Protein AF-I0GQK1-F1 (afdb_monomer_lite)

Foldseek 3Di:
DDPVVVCVVQVWFFDQAPDDDPFQFDVVVVVVCRTAAPHDGPFWHFHHPVVQVVVCCDPPNVSQWGFGIATPDFKTWTFGTPDDLPAQTIDIDRPVPDRHDDGRDHNDPVVVVVVSVVVSLVVQQVQKKKFKWFAAADDLVVLVVLCVLQVHPDDSVRSVVQRVDPGGTSGMGGSVSVVSCVDPVNVVSVVTIDIDMDHD

Radius of gyration: 21.43 Å; chains: 1; bounding box: 50×36×58 Å

Structure (mmCIF, N/CA/C/O backbone):
data_AF-I0GQK1-F1
#
_entry.id   AF-I0GQK1-F1
#
loop_
_atom_site.group_PDB
_atom_site.id
_atom_site.type_symbol
_atom_site.label_atom_id
_atom_site.label_alt_id
_atom_site.label_comp_id
_atom_site.label_asym_id
_atom_site.label_entity_id
_atom_site.label_seq_id
_atom_site.pdbx_PDB_ins_code
_atom_site.Cartn_x
_atom_site.Cartn_y
_atom_site.Cartn_z
_atom_site.occupancy
_atom_site.B_iso_or_equiv
_atom_site.auth_seq_id
_atom_site.auth_comp_id
_atom_site.auth_asym_id
_atom_site.auth_atom_id
_atom_site.pdbx_PDB_model_num
ATOM 1 N N . MET A 1 1 ? 12.912 -8.649 5.225 1.00 87.56 1 MET A N 1
ATOM 2 C CA . MET A 1 1 ? 11.722 -9.007 4.434 1.00 87.56 1 MET A CA 1
ATOM 3 C C . MET A 1 1 ? 12.117 -8.964 2.970 1.00 87.56 1 MET A C 1
ATOM 5 O O . MET A 1 1 ? 12.893 -8.087 2.615 1.00 87.56 1 MET A O 1
ATOM 9 N N . THR A 1 2 ? 11.691 -9.925 2.154 1.00 93.12 2 THR A N 1
ATOM 10 C CA . THR A 1 2 ? 11.858 -9.873 0.691 1.00 93.12 2 THR A CA 1
ATOM 11 C C . THR A 1 2 ? 10.590 -9.331 0.040 1.00 93.12 2 THR A C 1
ATOM 13 O O . THR A 1 2 ? 9.525 -9.365 0.654 1.00 93.12 2 THR A O 1
ATOM 16 N N . ILE A 1 3 ? 10.671 -8.891 -1.220 1.00 94.19 3 ILE A N 1
ATOM 17 C CA . ILE A 1 3 ? 9.478 -8.443 -1.950 1.00 94.19 3 ILE A CA 1
ATOM 18 C C . ILE A 1 3 ? 8.424 -9.549 -2.074 1.00 94.19 3 ILE A C 1
ATOM 20 O O . ILE A 1 3 ? 7.237 -9.288 -1.995 1.00 94.19 3 ILE A O 1
ATOM 24 N N . GLU A 1 4 ? 8.839 -10.808 -2.198 1.00 93.06 4 GLU A N 1
ATOM 25 C CA . GLU A 1 4 ? 7.902 -11.931 -2.278 1.00 93.06 4 GLU A CA 1
ATOM 26 C C . GLU A 1 4 ? 7.165 -12.150 -0.956 1.00 93.06 4 GLU A C 1
ATOM 28 O O . GLU A 1 4 ? 5.959 -12.355 -0.976 1.00 93.06 4 GLU A O 1
ATOM 33 N N . GLN A 1 5 ? 7.871 -12.044 0.175 1.00 94.19 5 GLN A N 1
ATOM 34 C CA . GLN A 1 5 ? 7.254 -12.107 1.503 1.00 94.19 5 GLN A CA 1
ATOM 35 C C . GLN A 1 5 ? 6.277 -10.950 1.718 1.00 94.19 5 GLN A C 1
ATOM 37 O O . GLN A 1 5 ? 5.178 -11.171 2.209 1.00 94.19 5 GLN A O 1
ATOM 42 N N . TYR A 1 6 ? 6.658 -9.743 1.296 1.00 95.12 6 TYR A N 1
ATOM 43 C CA . TYR A 1 6 ? 5.809 -8.559 1.389 1.00 95.12 6 TYR A CA 1
ATOM 44 C C . TYR A 1 6 ? 4.503 -8.723 0.592 1.00 95.12 6 TYR A C 1
ATOM 46 O O . TYR A 1 6 ? 3.415 -8.516 1.120 1.00 95.12 6 TYR A O 1
ATOM 54 N N . MET A 1 7 ? 4.581 -9.199 -0.654 1.00 95.62 7 MET A N 1
ATOM 55 C CA . MET A 1 7 ? 3.387 -9.450 -1.475 1.00 95.62 7 MET A CA 1
ATOM 56 C C . MET A 1 7 ? 2.513 -10.583 -0.911 1.00 95.62 7 MET A C 1
ATOM 58 O O . MET A 1 7 ? 1.285 -10.505 -0.979 1.00 95.62 7 MET A O 1
ATOM 62 N N . ASP A 1 8 ? 3.128 -11.613 -0.317 1.00 94.06 8 ASP A N 1
ATOM 63 C CA . ASP A 1 8 ? 2.407 -12.693 0.364 1.00 94.06 8 ASP A CA 1
ATOM 64 C C . ASP A 1 8 ? 1.655 -12.171 1.613 1.00 94.06 8 ASP A C 1
ATOM 66 O O . ASP A 1 8 ? 0.517 -12.579 1.858 1.00 94.06 8 ASP A O 1
ATOM 70 N N . GLU A 1 9 ? 2.235 -11.232 2.373 1.00 92.19 9 GLU A N 1
ATOM 71 C CA . GLU A 1 9 ? 1.574 -10.558 3.508 1.00 92.19 9 GLU A CA 1
ATOM 72 C C . GLU A 1 9 ? 0.369 -9.719 3.060 1.00 92.19 9 GLU A C 1
ATOM 74 O O . GLU A 1 9 ? -0.689 -9.754 3.699 1.00 92.19 9 GLU A O 1
ATOM 79 N N . LEU A 1 10 ? 0.484 -9.057 1.905 1.00 92.06 10 LEU A N 1
ATOM 80 C CA . LEU A 1 10 ? -0.621 -8.359 1.242 1.00 92.06 10 LEU A CA 1
ATOM 81 C C . LEU A 1 10 ? -1.653 -9.313 0.610 1.00 92.06 10 LEU A C 1
ATOM 83 O O . LEU A 1 10 ? -2.687 -8.859 0.118 1.00 92.06 10 LEU A O 1
ATOM 87 N N . LYS A 1 11 ? -1.412 -10.631 0.657 1.00 93.75 11 LYS A N 1
ATOM 88 C CA . LYS A 1 11 ? -2.254 -11.690 0.071 1.00 93.75 11 LYS A CA 1
ATOM 89 C C . LYS A 1 11 ? -2.451 -11.530 -1.434 1.00 93.75 11 LYS A C 1
ATOM 91 O O . LYS A 1 11 ? -3.516 -11.855 -1.961 1.00 93.75 11 LYS A O 1
ATOM 96 N N . ILE A 1 12 ? -1.423 -11.042 -2.117 1.00 95.25 12 ILE A N 1
ATOM 97 C CA . ILE A 1 12 ? -1.433 -10.883 -3.564 1.00 95.25 12 ILE A CA 1
ATOM 98 C C . ILE A 1 12 ? -1.092 -12.213 -4.236 1.00 95.25 12 ILE A C 1
ATOM 100 O O . ILE A 1 12 ? -0.109 -12.875 -3.901 1.00 95.25 12 ILE A O 1
ATOM 104 N N . GLU A 1 13 ? -1.910 -12.605 -5.209 1.00 91.88 13 GLU A N 1
ATOM 105 C CA . GLU A 1 13 ? -1.687 -13.820 -5.984 1.00 91.88 13 GLU A CA 1
ATOM 106 C C . GLU A 1 13 ? -0.539 -13.639 -6.988 1.00 91.88 13 GLU A C 1
ATOM 108 O O . GLU A 1 13 ? -0.455 -12.640 -7.700 1.00 91.88 13 GLU A O 1
ATOM 113 N N . LYS A 1 14 ? 0.335 -14.646 -7.069 1.00 91.75 14 LYS A N 1
ATOM 114 C CA . LYS A 1 14 ? 1.407 -14.717 -8.068 1.00 91.75 14 LYS A CA 1
ATOM 115 C C . LYS A 1 14 ? 0.849 -15.296 -9.363 1.00 91.75 14 LYS A C 1
ATOM 117 O O . LYS A 1 14 ? 0.276 -16.384 -9.353 1.00 91.75 14 LYS A O 1
ATOM 122 N N . LYS A 1 15 ? 1.097 -14.620 -10.479 1.00 91.81 15 LYS A N 1
ATOM 123 C CA . LYS A 1 15 ? 0.737 -15.083 -11.823 1.00 91.81 15 LYS A CA 1
ATOM 124 C C . LYS A 1 15 ? 1.992 -15.107 -12.687 1.00 91.81 15 LYS A C 1
ATOM 126 O O . LYS A 1 15 ? 2.675 -14.097 -12.789 1.00 91.81 15 LYS A O 1
ATOM 131 N N . ASP A 1 16 ? 2.307 -16.236 -13.313 1.00 89.44 16 ASP A N 1
ATOM 132 C CA . ASP A 1 16 ? 3.476 -16.320 -14.195 1.00 89.44 16 ASP A CA 1
ATOM 133 C C . ASP A 1 16 ? 3.157 -15.744 -15.581 1.00 89.44 16 ASP A C 1
ATOM 135 O O . ASP A 1 16 ? 2.497 -16.378 -16.408 1.00 89.44 16 ASP A O 1
ATOM 139 N N . HIS A 1 17 ? 3.669 -14.545 -15.850 1.00 90.12 17 HIS A N 1
ATOM 140 C CA . HIS A 1 17 ? 3.521 -13.852 -17.124 1.00 90.12 17 HIS A CA 1
ATOM 141 C C . HIS A 1 17 ? 4.776 -14.002 -17.987 1.00 90.12 17 HIS A C 1
ATOM 143 O O . HIS A 1 17 ? 5.917 -13.825 -17.542 1.00 90.12 17 HIS A O 1
ATOM 149 N N . ASN A 1 18 ? 4.576 -14.286 -19.274 1.00 91.88 18 ASN A N 1
ATOM 150 C CA . ASN A 1 18 ? 5.666 -14.368 -20.242 1.00 91.88 18 ASN A CA 1
ATOM 151 C C . ASN A 1 18 ? 5.956 -12.992 -20.861 1.00 91.88 18 ASN A C 1
ATOM 153 O O . ASN A 1 18 ? 5.584 -12.717 -22.001 1.00 91.88 18 ASN A O 1
ATOM 157 N N . ILE A 1 19 ? 6.615 -12.127 -20.088 1.00 92.75 19 ILE A N 1
ATOM 158 C CA . ILE A 1 19 ? 6.965 -10.765 -20.509 1.00 92.75 19 ILE A CA 1
ATOM 159 C C . ILE A 1 19 ? 8.399 -10.723 -21.044 1.00 92.75 19 ILE A C 1
ATOM 161 O O . ILE A 1 19 ? 9.349 -11.161 -20.381 1.00 92.75 19 ILE A O 1
ATOM 165 N N . ILE A 1 20 ? 8.560 -10.135 -22.229 1.00 91.00 20 ILE A N 1
ATOM 166 C CA . ILE A 1 20 ? 9.857 -9.763 -22.798 1.00 91.00 20 ILE A CA 1
ATOM 167 C C . ILE A 1 20 ? 10.019 -8.258 -22.603 1.00 91.00 20 ILE A C 1
ATOM 169 O O . ILE A 1 20 ? 9.263 -7.477 -23.174 1.00 91.00 20 ILE A O 1
ATOM 173 N N . PHE A 1 21 ? 10.988 -7.862 -21.778 1.00 90.62 21 PHE A N 1
ATOM 174 C CA . PHE A 1 21 ? 11.253 -6.454 -21.502 1.00 90.62 21 PHE A CA 1
ATOM 175 C C . PHE A 1 21 ? 12.209 -5.873 -22.536 1.00 90.62 21 PHE A C 1
ATOM 177 O O . PHE A 1 21 ? 13.338 -6.339 -22.668 1.00 90.62 21 PHE A O 1
ATOM 184 N N . GLU A 1 22 ? 11.756 -4.830 -23.222 1.00 88.88 22 GLU A N 1
ATOM 185 C CA . GLU A 1 22 ? 12.566 -4.055 -24.172 1.00 88.88 22 GLU A CA 1
ATOM 186 C C . GLU A 1 22 ? 13.357 -2.930 -23.482 1.00 88.88 22 GLU A C 1
ATOM 188 O O . GLU A 1 22 ? 14.337 -2.435 -24.030 1.00 88.88 22 GLU A O 1
ATOM 193 N N . TYR A 1 23 ? 12.953 -2.548 -22.267 1.00 90.75 23 TYR A N 1
ATOM 194 C CA . TYR A 1 23 ? 13.535 -1.432 -21.529 1.00 90.75 23 TYR A CA 1
ATOM 195 C C . TYR A 1 23 ? 14.708 -1.880 -20.639 1.00 90.75 23 TYR A C 1
ATOM 197 O O . TYR A 1 23 ? 14.607 -2.907 -19.949 1.00 90.75 23 TYR A O 1
ATOM 205 N N . PRO A 1 24 ? 15.798 -1.095 -20.578 1.00 92.94 24 PRO A N 1
ATOM 206 C CA . PRO A 1 24 ? 16.903 -1.304 -19.646 1.00 92.94 24 PRO A CA 1
ATOM 207 C C . PRO A 1 24 ? 16.526 -0.810 -18.238 1.00 92.94 24 PRO A C 1
ATOM 209 O O . PRO A 1 24 ? 16.984 0.222 -17.761 1.00 92.94 24 PRO A O 1
ATOM 212 N N . ILE A 1 25 ? 15.650 -1.571 -17.580 1.00 94.31 25 ILE A N 1
ATOM 213 C CA . ILE A 1 25 ? 15.205 -1.365 -16.192 1.00 94.31 25 ILE A CA 1
ATOM 214 C C . ILE A 1 25 ? 15.867 -2.373 -15.233 1.00 94.31 25 ILE A C 1
ATOM 216 O O . ILE A 1 25 ? 16.375 -3.407 -15.698 1.00 94.31 25 ILE A O 1
ATOM 220 N N . PRO A 1 26 ? 15.826 -2.135 -13.907 1.00 94.38 26 PRO A N 1
ATOM 221 C CA . PRO A 1 26 ? 16.353 -3.057 -12.908 1.00 94.38 26 PRO A CA 1
ATOM 222 C C . PRO A 1 26 ? 15.784 -4.474 -13.042 1.00 94.38 26 PRO A C 1
ATOM 224 O O . PRO A 1 26 ? 14.583 -4.684 -13.233 1.00 94.38 26 PRO A O 1
ATOM 227 N N . ASP A 1 27 ? 16.648 -5.482 -12.899 1.00 92.94 27 ASP A N 1
ATOM 228 C CA . ASP A 1 27 ? 16.236 -6.884 -13.035 1.00 92.94 27 ASP A CA 1
ATOM 229 C C . ASP A 1 27 ? 15.258 -7.328 -11.940 1.00 92.94 27 ASP A C 1
ATOM 231 O O . ASP A 1 27 ? 14.479 -8.260 -12.148 1.00 92.94 27 ASP A O 1
ATOM 235 N N . GLU A 1 28 ? 15.283 -6.677 -10.777 1.00 93.69 28 GLU A N 1
ATOM 236 C CA . GLU A 1 28 ? 14.285 -6.899 -9.731 1.00 93.69 28 GLU A CA 1
ATOM 237 C C . GLU A 1 28 ? 12.881 -6.485 -10.173 1.00 93.69 28 GLU A C 1
ATOM 239 O O . GLU A 1 28 ? 11.959 -7.285 -10.017 1.00 93.69 28 GLU A O 1
ATOM 244 N N . LEU A 1 29 ? 12.734 -5.331 -10.834 1.00 95.81 29 LEU A N 1
ATOM 245 C CA . LEU A 1 29 ? 11.456 -4.867 -11.363 1.00 95.81 29 LEU A CA 1
ATOM 246 C C . LEU A 1 29 ? 10.966 -5.793 -12.482 1.00 95.81 29 LEU A C 1
ATOM 248 O O . LEU A 1 29 ? 9.796 -6.163 -12.508 1.00 95.81 29 LEU A O 1
ATOM 252 N N . LYS A 1 30 ? 11.863 -6.274 -13.357 1.00 95.94 30 LYS A N 1
ATOM 253 C CA . LYS A 1 30 ? 11.505 -7.275 -14.382 1.00 95.94 30 LYS A CA 1
ATOM 254 C C . LYS A 1 30 ? 10.957 -8.562 -13.763 1.00 95.94 30 LYS A C 1
ATOM 256 O O . LYS A 1 30 ? 9.967 -9.111 -14.246 1.00 95.94 30 LYS A O 1
ATOM 261 N N . ARG A 1 31 ? 11.615 -9.081 -12.718 1.00 95.25 31 ARG A N 1
ATOM 262 C CA . ARG A 1 31 ? 11.162 -10.292 -12.008 1.00 95.25 31 ARG A CA 1
ATOM 263 C C . ARG A 1 31 ? 9.840 -10.057 -11.287 1.00 95.25 31 ARG A C 1
ATOM 265 O O . ARG A 1 31 ? 9.008 -10.958 -11.280 1.00 95.25 31 ARG A O 1
ATOM 272 N N . PHE A 1 32 ? 9.666 -8.875 -10.706 1.00 96.62 32 PHE A N 1
ATOM 273 C CA . PHE A 1 32 ? 8.438 -8.472 -10.038 1.00 96.62 32 PHE A CA 1
ATOM 274 C C . PHE A 1 32 ? 7.262 -8.415 -11.020 1.00 96.62 32 PHE A C 1
ATOM 276 O O . PHE A 1 32 ? 6.272 -9.111 -10.824 1.00 96.62 32 PHE A O 1
ATOM 283 N N . LEU A 1 33 ? 7.397 -7.690 -12.130 1.00 97.12 33 LEU A N 1
ATOM 284 C CA . LEU A 1 33 ? 6.323 -7.524 -13.116 1.00 97.12 33 LEU A CA 1
ATOM 285 C C . LEU A 1 33 ? 5.930 -8.837 -13.800 1.00 97.12 33 LEU A C 1
ATOM 287 O O . LEU A 1 33 ? 4.755 -9.067 -14.049 1.00 97.12 33 LEU A O 1
ATOM 291 N N . LYS A 1 34 ? 6.876 -9.762 -14.009 1.00 96.88 34 LYS A N 1
ATOM 292 C CA . LYS A 1 34 ? 6.544 -11.120 -14.481 1.00 96.88 34 LYS A CA 1
ATOM 293 C C . LYS A 1 34 ? 5.596 -11.874 -13.555 1.00 96.88 34 LYS A C 1
ATOM 295 O O . LYS A 1 34 ? 4.965 -12.815 -14.017 1.00 96.88 34 LYS A O 1
ATOM 300 N N . LYS A 1 35 ? 5.529 -11.502 -12.276 1.00 96.19 35 LYS A N 1
ATOM 301 C CA . LYS A 1 35 ? 4.705 -12.164 -11.259 1.00 96.19 35 LYS A CA 1
ATOM 302 C C . LYS A 1 35 ? 3.439 -11.389 -10.899 1.00 96.19 35 LYS A C 1
ATOM 304 O O . LYS A 1 35 ? 2.456 -12.014 -10.511 1.00 96.19 35 LYS A O 1
ATOM 309 N N . TYR A 1 36 ? 3.487 -10.061 -10.990 1.00 96.75 36 TYR A N 1
ATOM 310 C CA . TYR A 1 36 ? 2.499 -9.170 -10.374 1.00 96.75 36 TYR A CA 1
ATOM 311 C C . TYR A 1 36 ? 2.040 -8.020 -11.278 1.00 96.75 36 TYR A C 1
ATOM 313 O O . TYR A 1 36 ? 1.499 -7.043 -10.770 1.00 96.75 36 TYR A O 1
ATOM 321 N N . GLU A 1 37 ? 2.264 -8.074 -12.595 1.00 95.62 37 GLU A N 1
ATOM 322 C CA . GLU A 1 37 ? 1.547 -7.148 -13.481 1.00 95.62 37 GLU A CA 1
ATOM 323 C C . GLU A 1 37 ? 0.024 -7.325 -13.354 1.00 95.62 37 GLU A C 1
ATOM 325 O O . GLU A 1 37 ? -0.445 -8.382 -12.918 1.00 95.62 37 GLU A O 1
ATOM 330 N N . ASP A 1 38 ? -0.735 -6.288 -13.722 1.00 96.25 38 ASP A N 1
ATOM 331 C CA . ASP A 1 38 ? -2.207 -6.289 -13.675 1.00 96.25 38 ASP A CA 1
ATOM 332 C C . ASP A 1 38 ? -2.751 -6.703 -12.293 1.00 96.25 38 ASP A C 1
ATOM 334 O O . ASP A 1 38 ? -3.457 -7.707 -12.120 1.00 96.25 38 ASP A O 1
ATOM 338 N N . THR A 1 39 ? -2.305 -5.977 -11.267 1.00 96.19 39 THR A N 1
ATOM 339 C CA . THR A 1 39 ? -2.559 -6.324 -9.868 1.00 96.19 39 THR A CA 1
ATOM 340 C C . THR A 1 39 ? -2.906 -5.093 -9.046 1.00 96.19 39 THR A C 1
ATOM 342 O O . THR A 1 39 ? -2.140 -4.134 -8.977 1.00 96.19 39 THR A O 1
ATOM 345 N N . GLU A 1 40 ? -4.036 -5.155 -8.347 1.00 96.44 40 GLU A N 1
ATOM 346 C CA . GLU A 1 40 ? -4.426 -4.146 -7.366 1.00 96.44 40 GLU A CA 1
ATOM 347 C C . GLU A 1 40 ? -3.710 -4.370 -6.029 1.00 96.44 40 GLU A C 1
ATOM 349 O O . GLU A 1 40 ? -3.654 -5.485 -5.506 1.00 96.44 40 GLU A O 1
ATOM 354 N N . LEU A 1 41 ? -3.202 -3.286 -5.448 1.00 95.69 41 LEU A N 1
ATOM 355 C CA . LEU A 1 41 ? -2.628 -3.227 -4.109 1.00 95.69 41 LEU A CA 1
ATOM 356 C C . LEU A 1 41 ? -3.545 -2.414 -3.178 1.00 95.69 41 LEU A C 1
ATOM 358 O O . LEU A 1 41 ? -4.319 -1.561 -3.626 1.00 95.69 41 LEU A O 1
ATOM 362 N N . PRO A 1 42 ? -3.446 -2.590 -1.848 1.00 93.06 42 PRO A N 1
ATOM 363 C CA . PRO A 1 42 ? -4.225 -1.781 -0.911 1.00 93.06 42 PRO A CA 1
ATOM 364 C C . PRO A 1 42 ? -3.998 -0.268 -1.035 1.00 93.06 42 PRO A C 1
ATOM 366 O O . PRO A 1 42 ? -4.904 0.490 -0.699 1.00 93.06 42 PRO A O 1
ATOM 369 N N . PHE A 1 43 ? -2.849 0.161 -1.557 1.00 95.12 43 PHE A N 1
ATOM 370 C CA . PHE A 1 43 ? -2.439 1.564 -1.690 1.00 95.12 43 PHE A CA 1
ATOM 371 C C . PHE A 1 43 ? -2.250 2.026 -3.150 1.00 95.12 43 PHE A C 1
ATOM 373 O O . PHE A 1 43 ? -1.878 3.170 -3.392 1.00 95.12 43 PHE A O 1
ATOM 380 N N . GLY A 1 44 ? -2.527 1.174 -4.141 1.00 96.75 44 GLY A N 1
ATOM 381 C CA . GLY A 1 44 ? -2.357 1.527 -5.552 1.00 96.75 44 GLY A CA 1
ATOM 382 C C . GLY A 1 44 ? -2.579 0.351 -6.490 1.00 96.75 44 GLY A C 1
ATOM 383 O O . GLY A 1 44 ? -3.247 -0.611 -6.130 1.00 96.75 44 GLY A O 1
ATOM 384 N N . GLU A 1 45 ? -2.017 0.406 -7.687 1.00 97.44 45 GLU A N 1
ATOM 385 C CA . GLU A 1 45 ? -2.091 -0.679 -8.663 1.00 97.44 45 GLU A CA 1
ATOM 386 C C . GLU A 1 45 ? -0.803 -0.800 -9.477 1.00 97.44 45 GLU A C 1
ATOM 388 O O . GLU A 1 45 ? -0.128 0.187 -9.781 1.00 97.44 45 GLU A O 1
ATOM 393 N N . ILE A 1 46 ? -0.486 -2.036 -9.850 1.00 98.12 46 ILE A N 1
ATOM 394 C CA . ILE A 1 46 ? 0.548 -2.379 -10.818 1.00 98.12 46 ILE A CA 1
ATOM 395 C C . ILE A 1 46 ? -0.128 -2.569 -12.169 1.00 98.12 46 ILE A C 1
ATOM 397 O O . ILE A 1 46 ? -1.036 -3.389 -12.316 1.00 98.12 46 ILE A O 1
ATOM 401 N N . PHE A 1 47 ? 0.335 -1.827 -13.167 1.00 97.81 47 PHE A N 1
ATOM 402 C CA . PHE A 1 47 ? -0.225 -1.891 -14.510 1.00 97.81 47 PHE A CA 1
ATOM 403 C C . PHE A 1 47 ? 0.142 -3.192 -15.231 1.00 97.81 47 PHE A C 1
ATOM 405 O O . PHE A 1 47 ? 1.172 -3.810 -14.960 1.00 97.81 47 PHE A O 1
ATOM 412 N N . ASP A 1 48 ? -0.677 -3.576 -16.210 1.00 96.75 48 ASP A N 1
ATOM 413 C CA . ASP A 1 48 ? -0.294 -4.567 -17.214 1.00 96.75 48 ASP A CA 1
ATOM 414 C C . ASP A 1 48 ? 0.810 -4.017 -18.137 1.00 96.75 48 ASP A C 1
ATOM 416 O O . ASP A 1 48 ? 0.891 -2.810 -18.405 1.00 96.75 48 ASP A O 1
ATOM 420 N N . TYR A 1 49 ? 1.646 -4.894 -18.695 1.00 95.88 49 TYR A N 1
ATOM 421 C CA . TYR A 1 49 ? 2.775 -4.480 -19.527 1.00 95.88 49 TYR A CA 1
ATOM 422 C C . TYR A 1 49 ? 2.370 -3.696 -20.787 1.00 95.88 49 TYR A C 1
ATOM 424 O O . TYR A 1 49 ? 3.142 -2.871 -21.287 1.00 95.88 49 TYR A O 1
ATOM 432 N N . GLY A 1 50 ? 1.164 -3.911 -21.319 1.00 96.06 50 GLY A N 1
ATOM 433 C CA . GLY A 1 50 ? 0.629 -3.126 -22.430 1.00 96.06 50 GLY A CA 1
ATOM 434 C C . GLY A 1 50 ? 0.425 -1.661 -22.040 1.00 96.06 50 GLY A C 1
ATOM 435 O O . GLY A 1 50 ? 0.893 -0.758 -22.747 1.00 96.06 50 GLY A O 1
ATOM 436 N N . THR A 1 51 ? -0.211 -1.429 -20.894 1.00 96.81 51 THR A N 1
ATOM 437 C CA . THR A 1 51 ? -0.401 -0.096 -20.307 1.00 96.81 51 THR A CA 1
ATOM 438 C C . THR A 1 51 ? 0.930 0.560 -19.962 1.00 96.81 51 THR A C 1
ATOM 440 O O . THR A 1 51 ? 1.155 1.705 -20.359 1.00 96.81 51 THR A O 1
ATOM 443 N N . ILE A 1 52 ? 1.850 -0.175 -19.335 1.00 96.94 52 ILE A N 1
ATOM 444 C CA . ILE A 1 52 ? 3.198 0.299 -18.982 1.00 96.94 52 ILE A CA 1
ATOM 445 C C . ILE A 1 52 ? 3.933 0.873 -20.197 1.00 96.94 52 ILE A C 1
ATOM 447 O O . ILE A 1 52 ? 4.413 2.011 -20.163 1.00 96.94 52 ILE A O 1
ATOM 451 N N . LYS A 1 53 ? 3.983 0.121 -21.305 1.00 95.56 53 LYS A N 1
ATOM 452 C CA . LYS A 1 53 ? 4.650 0.564 -22.540 1.00 95.56 53 LYS A CA 1
ATOM 453 C C . LYS A 1 53 ? 4.025 1.835 -23.098 1.00 95.56 53 LYS A C 1
ATOM 455 O O . LYS A 1 53 ? 4.728 2.775 -23.460 1.00 95.56 53 LYS A O 1
ATOM 460 N N . LYS A 1 54 ? 2.694 1.872 -23.154 1.00 95.69 54 LYS A N 1
ATOM 461 C CA . LYS A 1 54 ? 1.951 3.019 -23.680 1.00 95.69 54 LYS A CA 1
ATOM 462 C C . LYS A 1 54 ? 2.151 4.270 -22.825 1.00 95.69 54 LYS A C 1
ATOM 464 O O . LYS A 1 54 ? 2.234 5.363 -23.380 1.00 95.69 54 LYS A O 1
ATOM 469 N N . MET A 1 55 ? 2.195 4.120 -21.503 1.00 95.38 55 MET A N 1
ATOM 470 C CA . MET A 1 55 ? 2.370 5.233 -20.575 1.00 95.38 55 MET A CA 1
ATOM 471 C C . MET A 1 55 ? 3.798 5.767 -20.586 1.00 95.38 55 MET A C 1
ATOM 473 O O . MET A 1 55 ? 3.975 6.971 -20.727 1.00 95.38 55 MET A O 1
ATOM 477 N N . SER A 1 56 ? 4.801 4.890 -20.549 1.00 96.31 56 SER A N 1
ATOM 478 C CA . SER A 1 56 ? 6.221 5.276 -20.504 1.00 96.31 56 SER A CA 1
ATOM 479 C C . SER A 1 56 ? 6.679 6.084 -21.727 1.00 96.31 56 SER A C 1
ATOM 481 O O . SER A 1 56 ? 7.643 6.836 -21.655 1.00 96.31 56 SER A O 1
ATOM 483 N N . GLN A 1 57 ? 5.973 5.975 -22.857 1.00 95.31 57 GLN A N 1
ATOM 484 C CA . GLN A 1 57 ? 6.261 6.734 -24.082 1.00 95.31 57 GLN A CA 1
ATOM 485 C C . GLN A 1 57 ? 5.689 8.158 -24.088 1.00 95.31 57 GLN A C 1
ATOM 487 O O . GLN A 1 57 ? 5.982 8.930 -25.001 1.00 95.31 57 GLN A O 1
ATOM 492 N N . ARG A 1 58 ? 4.825 8.505 -23.131 1.00 93.62 58 ARG A N 1
ATOM 493 C CA . ARG A 1 58 ? 4.147 9.805 -23.088 1.00 93.62 58 ARG A CA 1
ATOM 494 C C . ARG A 1 58 ? 4.950 10.812 -22.266 1.00 93.62 58 ARG A C 1
ATOM 496 O O . ARG A 1 58 ? 5.671 10.398 -21.360 1.00 93.62 58 ARG A O 1
ATOM 503 N N . PRO A 1 59 ? 4.791 12.122 -22.514 1.00 92.25 59 PRO A N 1
ATOM 504 C CA . PRO A 1 59 ? 5.241 13.135 -21.569 1.00 92.25 59 PRO A CA 1
ATOM 505 C C . PRO A 1 59 ? 4.578 12.941 -20.191 1.00 92.25 59 PRO A C 1
ATOM 507 O O . PRO A 1 59 ? 3.407 12.548 -20.152 1.00 92.25 59 PRO A O 1
ATOM 510 N N . PRO A 1 60 ? 5.292 13.216 -19.084 1.00 94.56 60 PRO A N 1
ATOM 511 C CA . PRO A 1 60 ? 6.680 13.700 -19.025 1.00 94.56 60 PRO A CA 1
ATOM 512 C C . PRO A 1 60 ? 7.750 12.593 -19.116 1.00 94.56 60 PRO A C 1
ATOM 514 O O . PRO A 1 60 ? 8.937 12.892 -19.089 1.00 94.56 60 PRO A O 1
ATOM 517 N N . PHE A 1 61 ? 7.358 11.324 -19.238 1.00 95.31 61 PHE A N 1
ATOM 518 C CA . PHE A 1 61 ? 8.253 10.170 -19.113 1.00 95.31 61 PHE A CA 1
ATOM 519 C C . PHE A 1 61 ? 9.187 9.964 -20.310 1.00 95.31 61 PHE A C 1
ATOM 521 O O . PHE A 1 61 ? 10.364 9.684 -20.116 1.00 95.31 61 PHE A O 1
ATOM 528 N N . ASN A 1 62 ? 8.668 10.086 -21.538 1.00 91.69 62 ASN A N 1
ATOM 529 C CA . ASN A 1 62 ? 9.420 10.065 -22.806 1.00 91.69 62 ASN A CA 1
ATOM 530 C C . ASN A 1 62 ? 10.481 8.941 -22.940 1.00 91.69 62 ASN A C 1
ATOM 532 O O . ASN A 1 62 ? 11.511 9.130 -23.583 1.00 91.69 62 ASN A O 1
ATOM 536 N N . ASN A 1 63 ? 10.219 7.757 -22.376 1.00 90.69 63 ASN A N 1
ATOM 537 C CA . ASN A 1 63 ? 11.136 6.614 -22.235 1.00 90.69 63 ASN A CA 1
ATOM 538 C C . ASN A 1 63 ? 12.381 6.836 -21.352 1.00 90.69 63 ASN A C 1
ATOM 540 O O . ASN A 1 63 ? 13.164 5.903 -21.202 1.00 90.69 63 ASN A O 1
ATOM 544 N N . GLU A 1 64 ? 12.553 8.005 -20.735 1.00 94.88 64 GLU A N 1
ATOM 545 C CA . GLU A 1 64 ? 13.530 8.215 -19.654 1.00 94.88 64 GLU A CA 1
ATOM 546 C C . GLU A 1 64 ? 13.034 7.587 -18.343 1.00 94.88 64 GLU A C 1
ATOM 548 O O . GLU A 1 64 ? 13.816 7.093 -17.527 1.00 94.88 64 GLU A O 1
ATOM 553 N N . TRP A 1 65 ? 11.710 7.552 -18.184 1.00 97.12 65 TRP A N 1
ATOM 554 C CA . TRP A 1 65 ? 11.022 6.959 -17.049 1.00 97.12 65 TRP A CA 1
ATOM 555 C C . TRP A 1 65 ? 10.105 5.822 -17.490 1.00 97.12 65 TRP A C 1
ATOM 557 O O . TRP A 1 65 ? 9.308 5.939 -18.421 1.00 97.12 65 TRP A O 1
ATOM 567 N N . PHE A 1 66 ? 10.215 4.707 -16.784 1.00 97.38 66 PHE A N 1
ATOM 568 C CA . PHE A 1 66 ? 9.400 3.521 -16.953 1.00 97.38 66 PHE A CA 1
ATOM 569 C C . PHE A 1 66 ? 8.277 3.523 -15.918 1.00 97.38 66 PHE A C 1
ATOM 571 O O . PHE A 1 66 ? 8.524 3.342 -14.725 1.00 97.38 66 PHE A O 1
ATOM 578 N N . VAL A 1 67 ? 7.047 3.739 -16.374 1.00 97.44 67 VAL A N 1
ATOM 579 C CA . VAL A 1 67 ? 5.853 3.841 -15.527 1.00 97.44 67 VAL A CA 1
ATOM 580 C C . VAL A 1 67 ? 5.288 2.452 -15.288 1.00 97.44 67 VAL A C 1
ATOM 582 O O . VAL A 1 67 ? 4.807 1.829 -16.232 1.00 97.44 67 VAL A O 1
ATOM 585 N N . PHE A 1 68 ? 5.316 1.966 -14.050 1.00 97.94 68 PHE A N 1
ATOM 586 C CA . PHE A 1 68 ? 4.923 0.586 -13.740 1.00 97.94 68 PHE A CA 1
ATOM 587 C C . PHE A 1 68 ? 3.670 0.458 -12.870 1.00 97.94 68 PHE A C 1
ATOM 589 O O . PHE A 1 68 ? 3.133 -0.639 -12.728 1.00 97.94 68 PHE A O 1
ATOM 596 N N . GLY A 1 69 ? 3.175 1.560 -12.320 1.00 98.06 69 GLY A N 1
ATOM 597 C CA . GLY A 1 69 ? 1.966 1.562 -11.510 1.00 98.06 69 GLY A CA 1
ATOM 598 C C . GLY A 1 69 ? 1.521 2.971 -11.161 1.00 98.06 69 GLY A C 1
ATOM 599 O O . GLY A 1 69 ? 2.034 3.953 -11.711 1.00 98.06 69 GLY A O 1
ATOM 600 N N . LYS A 1 70 ? 0.568 3.060 -10.243 1.00 97.31 70 LYS A N 1
ATOM 601 C CA . LYS A 1 70 ? 0.104 4.319 -9.662 1.00 97.31 70 LYS A CA 1
ATOM 602 C C . LYS A 1 70 ? -0.484 4.095 -8.275 1.00 97.31 70 LYS A C 1
ATOM 604 O O . LYS A 1 70 ? -0.877 2.979 -7.939 1.00 97.31 70 LYS A O 1
ATOM 609 N N . ASP A 1 71 ? -0.581 5.161 -7.496 1.00 95.75 71 ASP A N 1
ATOM 610 C CA . ASP A 1 71 ? -1.333 5.158 -6.247 1.00 95.75 71 ASP A CA 1
ATOM 611 C C . ASP A 1 71 ? -2.856 5.214 -6.500 1.00 95.75 71 ASP A C 1
ATOM 613 O O . ASP A 1 71 ? -3.348 5.182 -7.633 1.00 95.75 71 ASP A O 1
ATOM 617 N N . LYS A 1 72 ? -3.636 5.273 -5.418 1.00 92.25 72 LYS A N 1
ATOM 618 C CA . LYS A 1 72 ? -5.100 5.428 -5.479 1.00 92.25 72 LYS A CA 1
ATOM 619 C C . LYS A 1 72 ? -5.575 6.854 -5.770 1.00 92.25 72 LYS A C 1
ATOM 621 O O . LYS A 1 72 ? -6.785 7.086 -5.793 1.00 92.25 72 LYS A O 1
ATOM 626 N N . TYR A 1 73 ? -4.655 7.787 -5.971 1.00 88.00 73 TYR A N 1
ATOM 627 C CA . TYR A 1 73 ? -4.925 9.209 -6.081 1.00 88.00 73 TYR A CA 1
ATOM 628 C C . TYR A 1 73 ? -4.356 9.734 -7.402 1.00 88.00 73 TYR A C 1
ATOM 630 O O . TYR A 1 73 ? -4.946 9.500 -8.461 1.00 88.00 73 TYR A O 1
ATOM 638 N N . PHE A 1 74 ? -3.233 10.444 -7.345 1.00 89.12 74 PHE A N 1
ATOM 639 C CA . PHE A 1 74 ? -2.681 11.225 -8.445 1.00 89.12 74 PHE A CA 1
ATOM 640 C C . PHE A 1 74 ? -1.203 10.927 -8.736 1.00 89.12 74 PHE A C 1
ATOM 642 O O . PHE A 1 74 ? -0.604 11.582 -9.588 1.00 89.12 74 PHE A O 1
ATOM 649 N N . SER A 1 75 ? -0.585 9.933 -8.104 1.00 95.50 75 SER A N 1
ATOM 650 C CA . SER A 1 75 ? 0.842 9.673 -8.316 1.00 95.50 75 SER A CA 1
ATOM 651 C C . SER A 1 75 ? 1.071 8.453 -9.192 1.00 95.50 75 SER A C 1
ATOM 653 O O . SER A 1 75 ? 0.614 7.354 -8.884 1.00 95.50 75 SER A O 1
ATOM 655 N N . TYR A 1 76 ? 1.851 8.612 -10.258 1.00 97.69 76 TYR A N 1
ATOM 656 C CA . TYR A 1 76 ? 2.396 7.483 -11.008 1.00 97.69 76 TYR A CA 1
ATOM 657 C C . TYR A 1 76 ? 3.674 6.969 -10.353 1.00 97.69 76 TYR A C 1
ATOM 659 O O . TYR A 1 76 ? 4.491 7.746 -9.863 1.00 97.69 76 TYR A O 1
ATOM 667 N N . TRP A 1 77 ? 3.871 5.656 -10.383 1.00 98.19 77 TRP A N 1
ATOM 668 C CA . TRP A 1 77 ? 5.080 4.997 -9.898 1.00 98.19 77 TRP A CA 1
ATOM 669 C C . TRP A 1 77 ? 6.024 4.757 -11.061 1.00 98.19 77 TRP A C 1
ATOM 671 O O . TRP A 1 77 ? 5.648 4.135 -12.065 1.00 98.19 77 TRP A O 1
ATOM 681 N N . VAL A 1 78 ? 7.248 5.261 -10.938 1.00 97.94 78 VAL A N 1
ATOM 682 C CA . VAL A 1 78 ? 8.196 5.289 -12.046 1.00 97.94 78 VAL A CA 1
ATOM 683 C C . VAL A 1 78 ? 9.571 4.783 -11.643 1.00 97.94 78 VAL A C 1
ATOM 685 O O . VAL A 1 78 ? 10.023 4.939 -10.510 1.00 97.94 78 VAL A O 1
ATOM 688 N N . CYS A 1 79 ? 10.241 4.165 -12.608 1.00 97.19 79 CYS A N 1
ATOM 689 C CA . CYS A 1 79 ? 11.622 3.729 -12.509 1.00 97.19 79 CYS A CA 1
ATOM 690 C C . CYS A 1 79 ? 12.456 4.414 -13.590 1.00 97.19 79 CYS A C 1
ATOM 692 O O . CYS A 1 79 ? 12.059 4.443 -14.753 1.00 97.19 79 CYS A O 1
ATOM 694 N N . LYS A 1 80 ? 13.634 4.914 -13.236 1.00 96.25 80 LYS A N 1
ATOM 695 C CA . LYS A 1 80 ? 14.591 5.468 -14.189 1.00 96.25 80 LYS A CA 1
ATOM 696 C C . LYS A 1 80 ? 15.090 4.368 -15.131 1.00 96.25 80 LYS A C 1
ATOM 698 O O . LYS A 1 80 ? 15.459 3.277 -14.688 1.00 96.25 80 LYS A O 1
ATOM 703 N N . VAL A 1 81 ? 15.076 4.652 -16.427 1.00 94.81 81 VAL A N 1
ATOM 704 C CA . VAL A 1 81 ? 15.623 3.780 -17.473 1.00 94.81 81 VAL A CA 1
ATOM 705 C C . VAL A 1 81 ? 17.135 4.013 -17.582 1.00 94.81 81 VAL A C 1
ATOM 707 O O . VAL A 1 81 ? 17.610 5.114 -17.312 1.00 94.81 81 VAL A O 1
ATOM 710 N N . ASP A 1 82 ? 17.903 2.974 -17.924 1.00 92.25 82 ASP A N 1
ATOM 711 C CA . ASP A 1 82 ? 19.371 3.030 -18.056 1.00 92.25 82 ASP A CA 1
ATOM 712 C C . ASP A 1 82 ? 20.113 3.428 -16.763 1.00 92.25 82 ASP A C 1
ATOM 714 O O . ASP A 1 82 ? 21.244 3.916 -16.794 1.00 92.25 82 ASP A O 1
ATOM 718 N N . ALA A 1 83 ? 19.496 3.197 -15.602 1.00 87.75 83 ALA A N 1
ATOM 719 C CA . ALA A 1 83 ? 20.118 3.491 -14.319 1.00 87.75 83 ALA A CA 1
ATOM 720 C C . ALA A 1 83 ? 21.285 2.540 -14.004 1.00 87.75 83 ALA A C 1
ATOM 722 O O . ALA A 1 83 ? 21.232 1.332 -14.263 1.00 87.75 83 ALA A O 1
ATOM 723 N N . THR A 1 84 ? 22.343 3.077 -13.394 1.00 83.44 84 THR A N 1
ATOM 724 C CA . THR A 1 84 ? 23.465 2.263 -12.912 1.00 83.44 84 THR A CA 1
ATOM 725 C C . THR A 1 84 ? 23.129 1.574 -11.583 1.00 83.44 84 THR A C 1
ATOM 727 O O . THR A 1 84 ? 22.230 1.984 -10.855 1.00 83.44 84 THR A O 1
ATOM 730 N N . LYS A 1 85 ? 23.850 0.496 -11.242 1.00 74.00 85 LYS A N 1
ATOM 731 C CA . LYS A 1 85 ? 23.530 -0.380 -10.093 1.00 74.00 85 LYS A CA 1
ATOM 732 C C . LYS A 1 85 ? 23.554 0.322 -8.722 1.00 74.00 85 LYS A C 1
ATOM 734 O O . LYS A 1 85 ? 22.979 -0.199 -7.774 1.00 74.00 85 LYS A O 1
ATOM 739 N N . GLU A 1 86 ? 24.245 1.452 -8.605 1.00 80.25 86 GLU A N 1
ATOM 740 C CA . GLU A 1 86 ? 24.399 2.202 -7.348 1.00 80.25 86 GLU A CA 1
ATOM 741 C C . GLU A 1 86 ? 23.493 3.442 -7.282 1.00 80.25 86 GLU A C 1
ATOM 743 O O . GLU A 1 86 ? 23.467 4.137 -6.267 1.00 80.25 86 GLU A O 1
ATOM 748 N N . GLU A 1 87 ? 22.746 3.732 -8.348 1.00 89.00 87 GLU A N 1
ATOM 749 C CA . GLU A 1 87 ? 21.834 4.869 -8.385 1.00 89.00 87 GLU A CA 1
ATOM 750 C C . GLU A 1 87 ? 20.538 4.585 -7.621 1.00 89.00 87 GLU A C 1
ATOM 752 O O . GLU A 1 87 ? 20.099 3.448 -7.437 1.00 89.00 87 GLU A O 1
ATOM 757 N N . LYS A 1 88 ? 19.892 5.662 -7.182 1.00 94.50 88 LYS A N 1
ATOM 758 C CA . LYS A 1 88 ? 18.462 5.626 -6.885 1.00 94.50 88 LYS A CA 1
ATOM 759 C C . LYS A 1 88 ? 17.718 5.540 -8.208 1.00 94.50 88 LYS A C 1
ATOM 761 O O . LYS A 1 88 ? 18.088 6.217 -9.168 1.00 94.50 88 LYS A O 1
ATOM 766 N N . VAL A 1 89 ? 16.686 4.711 -8.260 1.00 96.56 89 VAL A N 1
ATOM 767 C CA . VAL A 1 89 ? 16.005 4.388 -9.517 1.00 96.56 89 VAL A CA 1
ATOM 768 C C . VAL A 1 89 ? 14.495 4.542 -9.438 1.00 96.56 89 VAL A C 1
ATOM 770 O O . VAL A 1 89 ? 13.891 4.794 -10.471 1.00 96.56 89 VAL A O 1
ATOM 773 N N . TYR A 1 90 ? 13.883 4.470 -8.255 1.00 97.81 90 TYR A N 1
ATOM 774 C CA . TYR A 1 90 ? 12.430 4.564 -8.100 1.00 97.81 90 TYR A CA 1
ATOM 775 C C . TYR A 1 90 ? 12.002 5.906 -7.512 1.00 97.81 90 TYR A C 1
ATOM 777 O O . TYR A 1 90 ? 12.669 6.446 -6.623 1.00 97.81 90 TYR A O 1
ATOM 785 N N . THR A 1 91 ? 10.878 6.426 -7.996 1.00 97.56 91 THR A N 1
ATOM 786 C CA . THR A 1 91 ? 10.186 7.583 -7.418 1.00 97.56 91 THR A CA 1
ATOM 787 C C . THR A 1 91 ? 8.717 7.603 -7.829 1.00 97.56 91 THR A C 1
ATOM 789 O O . THR A 1 91 ? 8.254 6.763 -8.608 1.00 97.56 91 THR A O 1
ATOM 792 N N . THR A 1 92 ? 7.981 8.556 -7.279 1.00 96.94 92 THR A N 1
ATOM 793 C CA . THR A 1 92 ? 6.620 8.888 -7.680 1.00 96.94 92 THR A CA 1
ATOM 794 C C . THR A 1 92 ? 6.623 10.170 -8.508 1.00 96.94 92 THR A C 1
ATOM 796 O O . THR A 1 92 ? 7.500 11.021 -8.366 1.00 96.94 92 THR A O 1
ATOM 799 N N . TRP A 1 93 ? 5.637 10.318 -9.386 1.00 96.88 93 TRP A N 1
ATOM 800 C CA . TRP A 1 93 ? 5.352 11.581 -10.059 1.00 96.88 93 TRP A CA 1
ATOM 801 C C . TRP A 1 93 ? 3.892 11.954 -9.842 1.00 96.88 93 TRP A C 1
ATOM 803 O O . TRP A 1 93 ? 3.000 11.228 -10.291 1.00 96.88 93 TRP A O 1
ATOM 813 N N . ASP A 1 94 ? 3.676 13.069 -9.152 1.00 93.00 94 ASP A N 1
ATOM 814 C CA . ASP A 1 94 ? 2.366 13.664 -8.921 1.00 93.00 94 ASP A CA 1
ATOM 815 C C . ASP A 1 94 ? 1.943 14.442 -10.174 1.00 93.00 94 ASP A C 1
ATOM 817 O O . ASP A 1 94 ? 2.486 15.502 -10.488 1.00 93.00 94 ASP A O 1
ATOM 821 N N . HIS A 1 95 ? 0.975 13.901 -10.914 1.00 90.44 95 HIS A N 1
ATOM 822 C CA . HIS A 1 95 ? 0.553 14.506 -12.177 1.00 90.44 95 HIS A CA 1
ATOM 823 C C . HIS A 1 95 ? -0.382 15.711 -12.017 1.00 90.44 95 HIS A C 1
ATOM 825 O O . HIS A 1 95 ? -0.733 16.336 -13.022 1.00 90.44 95 HIS A O 1
ATOM 831 N N . GLU A 1 96 ? -0.813 16.023 -10.793 1.00 90.00 96 GLU A N 1
ATOM 832 C CA . GLU A 1 96 ? -1.593 17.223 -10.491 1.00 90.00 96 GLU A CA 1
AT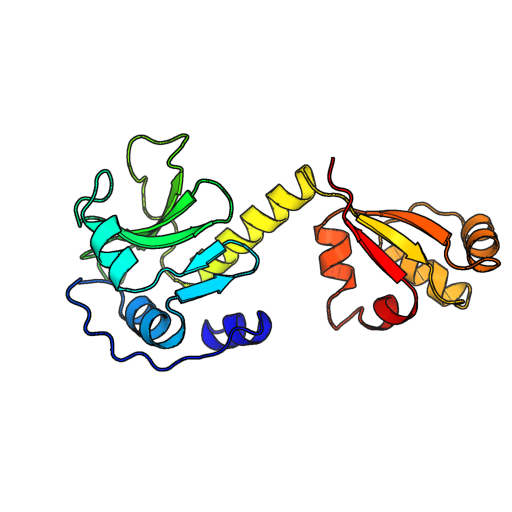OM 833 C C . GLU A 1 96 ? -0.693 18.394 -10.085 1.00 90.00 96 GLU A C 1
ATOM 835 O O . GLU A 1 96 ? -1.026 19.547 -10.376 1.00 90.00 96 GLU A O 1
ATOM 840 N N . MET A 1 97 ? 0.446 18.105 -9.450 1.00 87.88 97 MET A N 1
ATOM 841 C CA . MET A 1 97 ? 1.326 19.121 -8.868 1.00 87.88 97 MET A CA 1
ATOM 842 C C . MET A 1 97 ? 2.594 19.389 -9.685 1.00 87.88 97 MET A C 1
ATOM 844 O O . MET A 1 97 ? 3.071 20.527 -9.687 1.00 87.88 97 MET A O 1
ATOM 848 N N . ASP A 1 98 ? 3.123 18.389 -10.398 1.00 91.12 98 ASP A N 1
ATOM 849 C CA . ASP A 1 98 ? 4.437 18.473 -11.035 1.00 91.12 98 ASP A CA 1
ATOM 850 C C . ASP A 1 98 ? 4.368 18.415 -12.568 1.00 91.12 98 ASP A C 1
ATOM 852 O O . ASP A 1 98 ? 3.765 17.524 -13.167 1.00 91.12 98 ASP A O 1
ATOM 856 N N . GLU A 1 99 ? 5.092 19.314 -13.240 1.00 90.00 99 GLU A N 1
ATOM 857 C CA . GLU A 1 99 ? 5.216 19.302 -14.708 1.00 90.00 99 GLU A CA 1
ATOM 858 C C . GLU A 1 99 ? 6.145 18.185 -15.224 1.00 90.00 99 GLU A C 1
ATOM 860 O O . GLU A 1 99 ? 5.990 17.710 -16.351 1.00 90.00 99 GLU A O 1
ATOM 865 N N . CYS A 1 100 ? 7.110 17.763 -14.402 1.00 92.50 100 CYS A N 1
ATOM 866 C CA . CYS A 1 100 ? 8.155 16.799 -14.742 1.00 92.50 100 CYS A CA 1
ATOM 867 C C . CYS A 1 100 ? 8.374 15.805 -13.599 1.00 92.50 100 CYS A C 1
ATOM 869 O O . CYS A 1 100 ? 8.139 16.122 -12.437 1.00 92.50 100 CYS A O 1
ATOM 871 N N . VAL A 1 101 ? 8.907 14.624 -13.921 1.00 94.00 101 VAL A N 1
ATOM 872 C CA . VAL A 1 101 ? 9.345 13.665 -12.898 1.00 94.00 101 VAL A CA 1
ATOM 873 C C . VAL A 1 101 ? 10.564 14.223 -12.157 1.00 94.00 101 VAL A C 1
ATOM 875 O O . VAL A 1 101 ? 11.531 14.652 -12.791 1.00 94.00 101 VAL A O 1
ATOM 878 N N . GLY A 1 102 ? 10.514 14.210 -10.824 1.00 91.62 102 GLY A N 1
ATOM 879 C CA . GLY A 1 102 ? 11.621 14.618 -9.960 1.00 91.62 102 GLY A CA 1
ATOM 880 C C . GLY A 1 102 ? 12.780 13.615 -9.917 1.00 91.62 102 GLY A C 1
ATOM 881 O O . GLY A 1 102 ? 12.873 12.674 -10.705 1.00 91.62 102 GLY A O 1
ATOM 882 N N . GLU A 1 103 ? 13.693 13.809 -8.966 1.00 93.62 103 GLU A N 1
ATOM 883 C CA . GLU A 1 103 ? 14.805 12.880 -8.761 1.00 93.62 103 GLU A CA 1
ATOM 884 C C . GLU A 1 10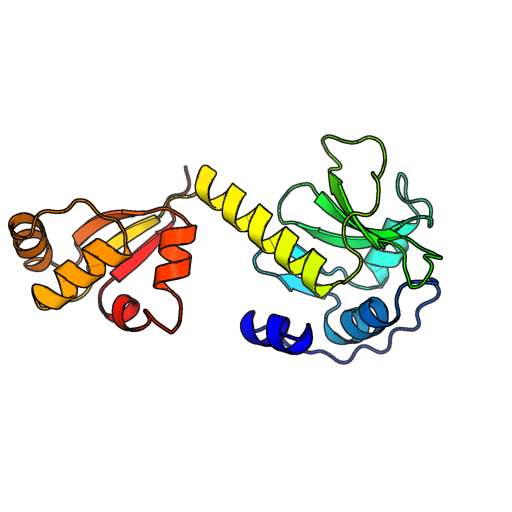3 ? 14.328 11.527 -8.211 1.00 93.62 103 GLU A C 1
ATOM 886 O O . GLU A 1 103 ? 13.348 11.432 -7.469 1.00 93.62 103 GLU A O 1
ATOM 891 N N . ALA A 1 104 ? 15.059 10.464 -8.554 1.00 95.06 104 ALA A N 1
ATOM 892 C CA . ALA A 1 104 ? 14.822 9.151 -7.977 1.00 95.06 104 ALA A CA 1
ATOM 893 C C . ALA A 1 104 ? 15.181 9.142 -6.481 1.00 95.06 104 ALA A C 1
ATOM 895 O O . ALA A 1 104 ? 16.252 9.614 -6.088 1.00 95.06 104 ALA A O 1
ATOM 896 N N . VAL A 1 105 ? 14.315 8.570 -5.643 1.00 95.75 105 VAL A N 1
ATOM 897 C CA . VAL A 1 105 ? 14.432 8.633 -4.175 1.00 95.75 105 VAL A CA 1
ATOM 898 C C . VAL A 1 105 ? 14.825 7.303 -3.536 1.00 95.75 105 VAL A C 1
ATOM 900 O O . VAL A 1 105 ? 15.565 7.325 -2.547 1.00 95.75 105 VAL A O 1
ATOM 903 N N . CYS A 1 106 ? 14.431 6.176 -4.133 1.00 95.00 106 CYS A N 1
ATOM 904 C CA . CYS A 1 106 ? 14.694 4.830 -3.618 1.00 95.00 106 CYS A CA 1
ATOM 905 C C . CYS A 1 106 ? 15.595 4.038 -4.571 1.00 95.00 106 CYS A C 1
ATOM 907 O O . CYS A 1 106 ? 15.472 4.139 -5.796 1.00 95.00 106 CYS A O 1
ATOM 909 N N . SER A 1 107 ? 16.488 3.224 -4.012 1.00 93.50 107 SER A N 1
ATOM 910 C CA . SER A 1 107 ? 17.358 2.327 -4.790 1.00 93.50 107 SER A CA 1
ATOM 911 C C . SER A 1 107 ? 16.782 0.920 -4.938 1.00 93.50 107 SER A C 1
ATOM 913 O O . SER A 1 107 ? 17.187 0.200 -5.845 1.00 93.50 107 SER A O 1
ATOM 915 N N . ASP A 1 108 ? 15.847 0.538 -4.067 1.00 93.56 108 ASP A N 1
ATOM 916 C CA . ASP A 1 108 ? 15.275 -0.805 -3.979 1.00 93.56 108 ASP A CA 1
ATOM 917 C C . ASP A 1 108 ? 13.742 -0.757 -4.097 1.00 93.56 108 ASP A C 1
ATOM 919 O O . ASP A 1 108 ? 13.083 0.137 -3.555 1.00 93.56 108 ASP A O 1
ATOM 923 N N . LEU A 1 109 ? 13.167 -1.718 -4.827 1.00 96.00 109 LEU A N 1
ATOM 924 C CA . LEU A 1 109 ? 11.725 -1.765 -5.084 1.00 96.00 109 LEU A CA 1
ATOM 925 C C . LEU A 1 109 ? 10.891 -2.025 -3.818 1.00 96.00 109 LEU A C 1
ATOM 927 O O . LEU A 1 109 ? 9.778 -1.515 -3.708 1.00 96.00 109 LEU A O 1
ATOM 931 N N . LEU A 1 110 ? 11.393 -2.816 -2.866 1.00 96.31 110 LEU A N 1
ATOM 932 C CA . LEU A 1 110 ? 10.684 -3.063 -1.611 1.00 96.31 110 LEU A CA 1
ATOM 933 C C . LEU A 1 110 ? 10.669 -1.802 -0.744 1.00 96.31 110 LEU A C 1
ATOM 935 O O . LEU A 1 110 ? 9.626 -1.478 -0.178 1.00 96.31 110 LEU A O 1
ATOM 939 N N . GLU A 1 111 ? 11.794 -1.088 -0.661 1.00 95.81 111 GLU A N 1
ATOM 940 C CA . GLU A 1 111 ? 11.861 0.219 0.005 1.00 95.81 111 GLU A CA 1
ATOM 941 C C . GLU A 1 111 ? 10.835 1.187 -0.599 1.00 95.81 111 GLU A C 1
ATOM 943 O O . GLU A 1 111 ? 10.047 1.779 0.139 1.00 95.81 111 GLU A O 1
ATOM 948 N N . PHE A 1 112 ? 10.788 1.274 -1.931 1.00 97.38 112 PHE A N 1
ATOM 949 C CA . PHE A 1 112 ? 9.834 2.116 -2.647 1.00 97.38 112 PHE A CA 1
ATOM 950 C C . PHE A 1 112 ? 8.376 1.770 -2.313 1.00 97.38 112 PHE A C 1
ATOM 952 O O . PHE A 1 112 ? 7.627 2.638 -1.874 1.00 97.38 112 PHE A O 1
ATOM 959 N N . LEU A 1 113 ? 7.971 0.502 -2.464 1.00 97.31 113 LEU A N 1
ATOM 960 C CA . LEU A 1 113 ? 6.586 0.088 -2.202 1.00 97.31 113 LEU A CA 1
ATOM 961 C C . LEU A 1 113 ? 6.192 0.286 -0.733 1.00 97.31 113 LEU A C 1
ATOM 963 O O . LEU A 1 113 ? 5.073 0.708 -0.455 1.00 97.31 113 LEU A O 1
ATOM 967 N N . THR A 1 114 ? 7.120 0.037 0.196 1.00 95.88 114 THR A N 1
ATOM 968 C CA . THR A 1 114 ? 6.891 0.283 1.626 1.00 95.88 114 THR A CA 1
ATOM 969 C C . THR A 1 114 ? 6.697 1.776 1.898 1.00 95.88 114 THR A C 1
ATOM 971 O O . THR A 1 114 ? 5.827 2.140 2.683 1.00 95.88 114 THR A O 1
ATOM 974 N N . SER A 1 115 ? 7.470 2.648 1.238 1.00 95.56 115 SER A N 1
ATOM 975 C CA . SER A 1 115 ? 7.278 4.102 1.330 1.00 95.56 115 SER A CA 1
ATOM 976 C C . SER A 1 115 ? 5.896 4.510 0.823 1.00 95.56 115 SER A C 1
ATOM 978 O O . SER A 1 115 ? 5.193 5.238 1.515 1.00 95.56 115 SER A O 1
ATOM 980 N N . CYS A 1 116 ? 5.466 3.986 -0.330 1.00 95.88 116 CYS A N 1
ATOM 981 C CA . CYS A 1 116 ? 4.138 4.275 -0.872 1.00 95.88 116 CYS A CA 1
ATOM 982 C C . CYS A 1 116 ? 3.008 3.810 0.057 1.00 95.88 116 CYS A C 1
ATOM 984 O O . CYS A 1 116 ? 2.007 4.509 0.198 1.00 95.88 116 CYS A O 1
ATOM 986 N N . GLU A 1 117 ? 3.149 2.647 0.700 1.00 95.12 117 GLU A N 1
ATOM 987 C CA . GLU A 1 117 ? 2.173 2.186 1.690 1.00 95.12 117 GLU A CA 1
ATOM 988 C C . GLU A 1 117 ? 2.113 3.116 2.909 1.00 95.12 117 GLU A C 1
ATOM 990 O O . GLU A 1 117 ? 1.021 3.426 3.385 1.00 95.12 117 GLU A O 1
ATOM 995 N N . LEU A 1 118 ? 3.264 3.581 3.403 1.00 92.88 118 LEU A N 1
ATOM 996 C CA . LEU A 1 118 ? 3.321 4.512 4.530 1.00 92.88 118 LEU A CA 1
ATOM 997 C C . LEU A 1 118 ? 2.668 5.853 4.189 1.00 92.88 118 LEU A C 1
ATOM 999 O O . LEU A 1 118 ? 1.860 6.340 4.978 1.00 92.88 118 LEU A O 1
ATOM 1003 N N . ASP A 1 119 ? 2.959 6.411 3.014 1.00 92.12 119 ASP A N 1
ATOM 1004 C CA . ASP A 1 119 ? 2.357 7.668 2.556 1.00 92.12 119 ASP A CA 1
ATOM 1005 C C . ASP A 1 119 ? 0.834 7.529 2.395 1.00 92.12 119 ASP A C 1
ATOM 1007 O O . ASP A 1 119 ? 0.071 8.413 2.796 1.00 92.12 119 ASP A O 1
ATOM 1011 N N . TYR A 1 120 ? 0.372 6.385 1.878 1.00 92.69 120 TYR A N 1
ATOM 1012 C CA . TYR A 1 120 ? -1.051 6.062 1.791 1.00 92.69 120 TYR A CA 1
ATOM 1013 C C . TYR A 1 120 ? -1.711 5.975 3.174 1.00 92.69 120 TYR A C 1
ATOM 1015 O O . TYR A 1 120 ? -2.765 6.574 3.394 1.00 92.69 120 TYR A O 1
ATOM 1023 N N . ASP A 1 121 ? -1.093 5.262 4.117 1.00 91.19 121 ASP A N 1
ATOM 1024 C CA . ASP A 1 121 ? -1.613 5.108 5.477 1.00 91.19 121 ASP A CA 1
ATOM 1025 C C . ASP A 1 121 ? -1.642 6.445 6.232 1.00 91.19 121 ASP A C 1
ATOM 1027 O O . ASP A 1 121 ? -2.578 6.701 6.997 1.00 91.19 121 ASP A O 1
ATOM 1031 N N . ASP A 1 122 ? -0.639 7.300 6.021 1.00 90.62 122 ASP A N 1
ATOM 1032 C CA . ASP A 1 122 ? -0.573 8.659 6.558 1.00 90.62 122 ASP A CA 1
ATOM 1033 C C . ASP A 1 122 ? -1.711 9.519 6.007 1.00 90.62 122 ASP A C 1
ATOM 1035 O O . ASP A 1 122 ? -2.407 10.181 6.781 1.00 90.62 122 ASP A O 1
ATOM 1039 N N . PHE A 1 123 ? -1.950 9.469 4.696 1.00 89.12 123 PHE A N 1
ATOM 1040 C CA . PHE A 1 123 ? -3.046 10.195 4.068 1.00 89.12 123 PHE A CA 1
ATOM 1041 C C . PHE A 1 123 ? -4.415 9.694 4.548 1.00 89.12 123 PHE A C 1
ATOM 1043 O O . PHE A 1 123 ? -5.237 10.501 4.990 1.00 89.12 123 PHE A O 1
ATOM 1050 N N . GLU A 1 124 ? -4.663 8.380 4.544 1.00 89.81 124 GLU A N 1
ATOM 1051 C CA . GLU A 1 124 ? -5.917 7.786 5.030 1.00 89.81 124 GLU A CA 1
ATOM 1052 C C . GLU A 1 124 ? -6.191 8.135 6.497 1.00 89.81 124 GLU A C 1
ATOM 1054 O O . GLU A 1 124 ? -7.346 8.327 6.873 1.00 89.81 124 GLU A O 1
ATOM 1059 N N . ASP A 1 125 ? -5.160 8.291 7.329 1.00 88.25 125 ASP A N 1
ATOM 1060 C CA . ASP A 1 125 ? -5.317 8.754 8.711 1.00 88.25 125 ASP A CA 1
ATOM 1061 C C . ASP A 1 125 ? -5.844 10.194 8.820 1.00 88.25 125 ASP A C 1
ATOM 1063 O O . ASP A 1 125 ? -6.439 10.550 9.842 1.00 88.25 125 ASP A O 1
ATOM 1067 N N . THR A 1 126 ? -5.654 11.020 7.787 1.00 86.94 126 THR A N 1
ATOM 1068 C CA . THR A 1 126 ? -6.167 12.399 7.748 1.00 86.94 126 THR A CA 1
ATOM 1069 C C . THR A 1 126 ? -7.597 12.493 7.224 1.00 86.94 126 THR A C 1
ATOM 1071 O O . THR A 1 126 ? -8.356 13.350 7.684 1.00 86.94 126 THR A O 1
ATOM 1074 N N . VAL A 1 127 ? -7.984 11.617 6.292 1.00 86.69 127 VAL A N 1
ATOM 1075 C CA . VAL A 1 127 ? -9.282 11.702 5.596 1.00 86.69 127 VAL A CA 1
ATOM 1076 C C . VAL A 1 127 ? -10.307 10.681 6.082 1.00 86.69 127 VAL A C 1
ATOM 1078 O O . VAL A 1 127 ? -11.512 10.911 5.962 1.00 86.69 127 VAL A O 1
ATOM 1081 N N . THR A 1 128 ? -9.859 9.576 6.677 1.00 89.06 128 THR A N 1
ATOM 1082 C CA . THR A 1 128 ? -10.717 8.460 7.058 1.00 89.06 128 THR A CA 1
ATOM 1083 C C . THR A 1 128 ? -10.726 8.251 8.565 1.00 89.06 128 THR A C 1
ATOM 1085 O O . THR A 1 128 ? -9.703 8.164 9.240 1.00 89.06 128 THR A O 1
ATOM 1088 N N . THR A 1 129 ? -11.927 8.056 9.109 1.00 93.25 129 THR A N 1
ATOM 1089 C CA . THR A 1 129 ? -12.093 7.574 10.482 1.00 93.25 129 THR A CA 1
ATOM 1090 C C . THR A 1 129 ? -13.022 6.371 10.532 1.00 93.25 129 THR A C 1
ATOM 1092 O O . THR A 1 129 ? -13.887 6.182 9.676 1.00 93.25 129 THR A O 1
ATOM 1095 N N . TYR A 1 130 ? -12.860 5.548 11.563 1.00 94.50 130 TYR A N 1
ATOM 1096 C CA . TYR A 1 130 ? -13.635 4.328 11.744 1.00 94.50 130 TYR A CA 1
ATOM 1097 C C . TYR A 1 130 ? -14.420 4.389 13.044 1.00 94.50 130 TYR A C 1
ATOM 1099 O O . TYR A 1 130 ? -13.886 4.719 14.100 1.00 94.50 130 TYR A O 1
ATOM 1107 N N . THR A 1 131 ? -15.698 4.022 12.998 1.00 95.50 131 THR A N 1
ATOM 1108 C CA . THR A 1 131 ? -16.485 3.806 14.216 1.00 95.50 131 THR A CA 1
ATOM 1109 C C . THR A 1 131 ? -16.200 2.405 14.742 1.00 95.50 131 THR A C 1
ATOM 1111 O O . THR A 1 131 ? -16.523 1.420 14.078 1.00 95.50 131 THR A O 1
ATOM 1114 N N . ALA A 1 132 ? -15.623 2.311 15.939 1.00 95.50 132 ALA A N 1
ATOM 1115 C CA . ALA A 1 132 ? -15.418 1.055 16.645 1.00 95.50 132 ALA A CA 1
ATOM 1116 C C . ALA A 1 132 ? -16.720 0.631 17.341 1.00 95.50 132 ALA A C 1
ATOM 1118 O O . ALA A 1 132 ? -17.226 1.323 18.231 1.00 95.50 132 ALA A O 1
ATOM 1119 N N . ILE A 1 133 ? -17.266 -0.516 16.942 1.00 95.62 133 ILE A N 1
ATOM 1120 C CA . ILE A 1 133 ? -18.533 -1.056 17.436 1.00 95.62 133 ILE A CA 1
ATOM 1121 C C . ILE A 1 133 ? -18.260 -2.340 18.209 1.00 95.62 133 ILE A C 1
ATOM 1123 O O . ILE A 1 133 ? -17.842 -3.342 17.633 1.00 95.62 133 ILE A O 1
ATOM 1127 N N . LEU A 1 134 ? -18.559 -2.333 19.505 1.00 95.81 134 LEU A N 1
ATOM 1128 C CA . LEU A 1 134 ? -18.611 -3.539 20.319 1.00 95.81 134 LEU A CA 1
ATOM 1129 C C . LEU A 1 134 ? -19.823 -4.370 19.895 1.00 95.81 134 LEU A C 1
ATOM 1131 O O . LEU A 1 134 ? -20.966 -3.958 20.091 1.00 95.81 134 LEU A O 1
ATOM 1135 N N . TYR A 1 135 ? -19.574 -5.536 19.314 1.00 94.50 135 TYR A N 1
ATOM 1136 C CA . TYR A 1 135 ? -20.602 -6.433 18.795 1.00 94.50 135 TYR A CA 1
ATOM 1137 C C . TYR A 1 135 ? -20.828 -7.663 19.686 1.00 94.50 135 TYR A C 1
ATOM 1139 O O . TYR A 1 135 ? -21.934 -8.197 19.703 1.00 94.50 135 TYR A O 1
ATOM 1147 N N . ASN A 1 136 ? -19.826 -8.082 20.466 1.00 92.50 136 ASN A N 1
ATOM 1148 C CA . ASN A 1 136 ? -19.942 -9.209 21.393 1.00 92.50 136 ASN A CA 1
ATOM 1149 C C . ASN A 1 136 ? -19.610 -8.805 22.831 1.00 92.50 136 ASN A C 1
ATOM 1151 O O . ASN A 1 136 ? -18.785 -7.927 23.081 1.00 92.50 136 ASN A O 1
ATOM 1155 N N . LYS A 1 137 ? -20.238 -9.494 23.792 1.00 90.69 137 LYS A N 1
ATOM 1156 C CA . LYS A 1 137 ? -19.939 -9.320 25.218 1.00 90.69 137 LYS A CA 1
ATOM 1157 C C . LYS A 1 137 ? -18.506 -9.758 25.509 1.00 90.69 137 LYS A C 1
ATOM 1159 O O . LYS A 1 137 ? -18.075 -10.805 25.039 1.00 90.69 137 LYS A O 1
ATOM 1164 N N . ALA A 1 138 ? -17.814 -8.990 26.340 1.00 90.00 138 ALA A N 1
ATOM 1165 C CA . ALA A 1 138 ? -16.455 -9.265 26.784 1.00 90.00 138 ALA A CA 1
ATOM 1166 C C . ALA A 1 138 ? -16.336 -9.017 28.292 1.00 90.00 138 ALA A C 1
ATOM 1168 O O . ALA A 1 138 ? -17.139 -8.283 28.875 1.00 90.00 138 ALA A O 1
ATOM 1169 N N . SER A 1 139 ? -15.333 -9.621 28.930 1.00 92.81 139 SER A N 1
ATOM 1170 C CA . SER A 1 139 ? -15.004 -9.307 30.323 1.00 92.81 139 SER A CA 1
ATOM 1171 C C . SER A 1 139 ? -14.491 -7.865 30.441 1.00 92.81 139 SER A C 1
ATOM 1173 O O . SER A 1 139 ? -13.994 -7.286 29.473 1.00 92.81 139 SER A O 1
ATOM 1175 N N . LEU A 1 140 ? -14.563 -7.278 31.640 1.00 92.25 140 LEU A N 1
ATOM 1176 C CA . LEU A 1 140 ? -14.071 -5.914 31.854 1.00 92.25 140 LEU A CA 1
ATOM 1177 C C . LEU A 1 140 ? -12.564 -5.781 31.568 1.00 92.25 140 LEU A C 1
ATOM 1179 O O . LEU A 1 140 ? -12.140 -4.755 31.045 1.00 92.25 140 LEU A O 1
ATOM 1183 N N . SER A 1 141 ? -11.764 -6.814 31.853 1.00 94.19 141 SER A N 1
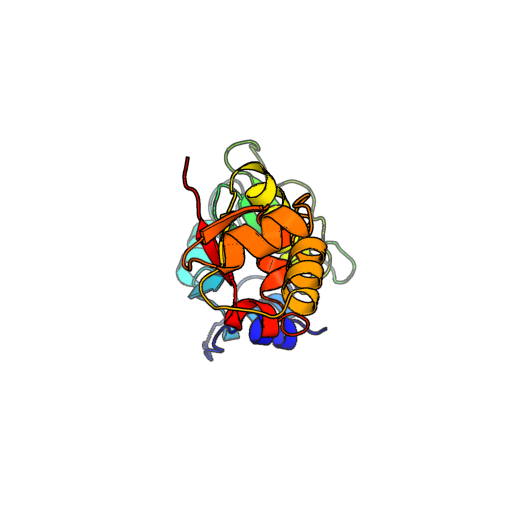ATOM 1184 C CA . SER A 1 141 ? -10.330 -6.819 31.532 1.00 94.19 141 SER A CA 1
ATOM 1185 C C . SER A 1 141 ? -10.082 -6.833 30.024 1.00 94.19 141 SER A C 1
ATOM 1187 O O . SER A 1 141 ? -9.247 -6.074 29.536 1.00 94.19 141 SER A O 1
ATOM 1189 N N . THR A 1 142 ? -10.850 -7.623 29.268 1.00 94.44 142 THR A N 1
ATOM 1190 C CA . THR A 1 142 ? -10.794 -7.620 27.801 1.00 94.44 142 THR A CA 1
ATOM 1191 C C . THR A 1 142 ? -11.223 -6.265 27.235 1.00 94.44 142 THR A C 1
ATOM 1193 O O . THR A 1 142 ? -10.552 -5.740 26.351 1.00 94.44 142 THR A O 1
ATOM 1196 N N . LEU A 1 143 ? -12.286 -5.655 27.770 1.00 94.50 143 LEU A N 1
ATOM 1197 C CA . LEU A 1 143 ? -12.734 -4.320 27.354 1.00 94.50 143 LEU A CA 1
ATOM 1198 C C . LEU A 1 143 ? -11.693 -3.238 27.648 1.00 94.50 143 LEU A C 1
ATOM 1200 O O . LEU A 1 143 ? -11.480 -2.370 26.809 1.00 94.50 143 LEU A O 1
ATOM 1204 N N . ALA A 1 144 ? -11.029 -3.290 28.805 1.00 94.62 144 ALA A N 1
ATOM 1205 C CA . ALA A 1 144 ? -9.969 -2.348 29.153 1.00 94.62 144 ALA A CA 1
ATOM 1206 C C . ALA A 1 144 ? -8.763 -2.469 28.207 1.00 94.62 144 ALA A C 1
ATOM 1208 O O . ALA A 1 144 ? -8.210 -1.456 27.781 1.00 94.62 144 ALA A O 1
ATOM 1209 N N . LEU A 1 145 ? -8.392 -3.698 27.833 1.00 94.75 145 LEU A N 1
ATOM 1210 C CA . LEU A 1 145 ? -7.328 -3.946 26.862 1.00 94.75 145 LEU A CA 1
ATOM 1211 C C . LEU A 1 145 ? -7.700 -3.420 25.469 1.00 94.75 145 LEU A C 1
ATOM 1213 O O . LEU A 1 145 ? -6.902 -2.711 24.862 1.00 94.75 145 LEU A O 1
ATOM 1217 N N . ILE A 1 146 ? -8.918 -3.710 24.995 1.00 95.25 146 ILE A N 1
ATOM 1218 C CA . ILE A 1 146 ? -9.452 -3.166 23.736 1.00 95.25 146 ILE A CA 1
ATOM 1219 C C . ILE A 1 146 ? -9.411 -1.637 23.773 1.00 95.25 146 ILE A C 1
ATOM 1221 O O . ILE A 1 146 ? -8.884 -1.019 22.858 1.00 95.25 146 ILE A O 1
ATOM 1225 N N . ASN A 1 147 ? -9.910 -1.024 24.847 1.00 95.00 147 ASN A N 1
ATOM 1226 C CA . ASN A 1 147 ? -9.933 0.426 25.005 1.00 95.00 147 ASN A CA 1
ATOM 1227 C C . ASN A 1 147 ? -8.528 1.044 24.896 1.00 95.00 147 ASN A C 1
ATOM 1229 O O . ASN A 1 147 ? -8.362 2.045 24.209 1.00 95.00 147 ASN A O 1
ATOM 1233 N N . ASN A 1 148 ? -7.516 0.418 25.508 1.00 94.50 148 ASN A N 1
ATOM 1234 C CA . ASN A 1 148 ? -6.123 0.863 25.422 1.00 94.50 148 ASN A CA 1
ATOM 1235 C C . ASN A 1 148 ? -5.544 0.700 24.005 1.00 94.50 148 ASN A C 1
ATOM 1237 O O . ASN A 1 148 ? -4.994 1.648 23.455 1.00 94.50 148 ASN A O 1
ATOM 1241 N N . ILE A 1 149 ? -5.717 -0.470 23.378 1.00 94.06 149 ILE A N 1
ATOM 1242 C CA . ILE A 1 149 ? -5.199 -0.728 22.021 1.00 94.06 149 ILE A CA 1
ATOM 1243 C C . ILE A 1 149 ? -5.805 0.241 21.005 1.00 94.06 149 ILE A C 1
ATOM 1245 O O . ILE A 1 149 ? -5.098 0.721 20.122 1.00 94.06 149 ILE A O 1
ATOM 1249 N N . LEU A 1 150 ? -7.091 0.555 21.164 1.00 95.12 150 LEU A N 1
ATOM 1250 C CA . LEU A 1 150 ? -7.807 1.504 20.319 1.00 95.12 150 LEU A CA 1
ATOM 1251 C C . LEU A 1 150 ? -7.563 2.976 20.699 1.00 95.12 150 LEU A C 1
ATOM 1253 O O . LEU A 1 150 ? -8.142 3.857 20.072 1.00 95.12 150 LEU A O 1
ATOM 1257 N N . GLY A 1 151 ? -6.760 3.258 21.733 1.00 94.31 151 GLY A N 1
ATOM 1258 C CA . GLY A 1 151 ? -6.482 4.622 22.198 1.00 94.31 151 GLY A CA 1
ATOM 1259 C C . GLY A 1 151 ? -7.717 5.378 22.706 1.00 94.31 151 GLY A C 1
ATOM 1260 O O . GLY A 1 151 ? -7.707 6.607 22.797 1.00 94.31 151 GLY A O 1
ATOM 1261 N N . LEU A 1 152 ? -8.792 4.661 23.030 1.00 93.50 152 LEU A N 1
ATOM 1262 C CA . LEU A 1 152 ? -10.071 5.232 23.425 1.00 93.50 152 LEU A CA 1
ATOM 1263 C C . LEU A 1 152 ? -10.009 5.706 24.888 1.00 93.50 152 LEU A C 1
ATOM 1265 O O . LEU A 1 152 ? -9.488 5.025 25.770 1.00 93.50 152 LEU A O 1
ATOM 1269 N N . GLN A 1 153 ? -10.570 6.880 25.176 1.00 92.50 153 GLN A N 1
ATOM 1270 C CA . GLN A 1 153 ? -10.570 7.476 26.522 1.00 92.50 153 GLN A CA 1
ATOM 1271 C C . GLN A 1 153 ? -11.852 7.137 27.307 1.00 92.50 153 GLN A C 1
ATOM 1273 O O . GLN A 1 153 ? -12.446 7.997 27.954 1.00 92.50 153 GLN A O 1
ATOM 1278 N N . ILE A 1 154 ? -12.319 5.885 27.224 1.00 94.06 154 ILE A N 1
ATOM 1279 C CA . ILE A 1 154 ? -13.560 5.442 27.876 1.00 94.06 154 ILE A CA 1
ATOM 1280 C C . ILE A 1 154 ? -13.259 4.982 29.304 1.00 94.06 154 ILE A C 1
ATOM 1282 O O . ILE A 1 154 ? -12.379 4.154 29.546 1.00 94.06 154 ILE A O 1
ATOM 1286 N N . SER A 1 155 ? -14.029 5.478 30.272 1.00 94.94 155 SER A N 1
ATOM 1287 C CA . SER A 1 155 ? -13.883 5.048 31.667 1.00 94.94 155 SER A CA 1
ATOM 1288 C C . SER A 1 155 ? -14.324 3.584 31.875 1.00 94.94 155 SER A C 1
ATOM 1290 O O . SER A 1 155 ? -15.232 3.110 31.187 1.00 94.94 155 SER A O 1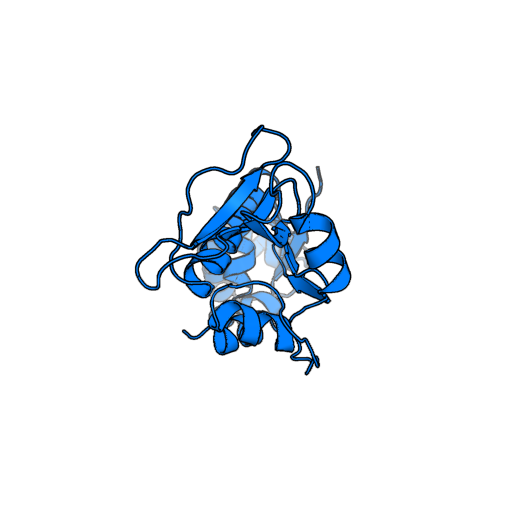
ATOM 1292 N N . PRO A 1 156 ? -13.795 2.861 32.885 1.00 92.88 156 PRO A N 1
ATOM 1293 C CA . PRO A 1 156 ? -14.234 1.493 33.186 1.00 92.88 156 PRO A CA 1
ATOM 1294 C C . PRO A 1 156 ? -15.743 1.362 33.440 1.00 92.88 156 PRO A C 1
ATOM 1296 O O . PRO A 1 156 ? -16.362 0.377 33.036 1.00 92.88 156 PRO A O 1
ATOM 1299 N N . LYS A 1 157 ? -16.353 2.371 34.081 1.00 93.62 157 LYS A N 1
ATOM 1300 C CA . LYS A 1 157 ? -17.802 2.417 34.322 1.00 93.62 157 LYS A CA 1
ATOM 1301 C C . LYS A 1 157 ? -18.575 2.480 33.006 1.00 93.62 157 LYS A C 1
ATOM 1303 O O . LYS A 1 157 ? -19.540 1.746 32.824 1.00 93.62 157 LYS A O 1
ATOM 1308 N N . GLU A 1 158 ? -18.143 3.338 32.091 1.00 93.94 158 GLU A N 1
ATOM 1309 C CA . GLU A 1 158 ? -18.788 3.494 30.791 1.00 93.94 158 GLU A CA 1
ATOM 1310 C C . GLU A 1 158 ? -18.585 2.264 29.893 1.00 93.94 158 GLU A C 1
ATOM 1312 O O . GLU A 1 158 ? -19.542 1.824 29.258 1.00 93.94 158 GLU A O 1
ATOM 1317 N N . LEU A 1 159 ? -17.400 1.639 29.904 1.00 93.31 159 LEU A N 1
ATOM 1318 C CA . LEU A 1 159 ? -17.161 0.360 29.219 1.00 93.31 159 LEU A CA 1
ATOM 1319 C C . LEU A 1 159 ? -18.129 -0.729 29.698 1.00 93.31 159 LEU A C 1
ATOM 1321 O O . LEU A 1 159 ? -18.684 -1.480 28.889 1.00 93.31 159 LEU A O 1
ATOM 1325 N N . LEU A 1 160 ? -18.363 -0.806 31.012 1.00 91.31 160 LEU A N 1
ATOM 1326 C CA . LEU A 1 160 ? -19.305 -1.762 31.584 1.00 91.31 160 LEU A CA 1
ATOM 1327 C C . LEU A 1 160 ? -20.746 -1.469 31.152 1.00 91.31 160 LEU A C 1
ATOM 1329 O O . LEU A 1 160 ? -21.474 -2.399 30.823 1.00 91.31 160 LEU A O 1
ATOM 1333 N N . GLU A 1 161 ? -21.167 -0.203 31.114 1.00 92.69 161 GLU A N 1
ATOM 1334 C CA . GLU A 1 161 ? -22.502 0.154 30.617 1.00 92.69 161 GLU A CA 1
ATOM 1335 C C . GLU A 1 161 ? -22.665 -0.169 29.127 1.00 92.69 161 GLU A C 1
ATOM 1337 O O . GLU A 1 161 ? -23.655 -0.792 28.736 1.00 92.69 161 GLU A O 1
ATOM 1342 N N . LYS A 1 162 ? -21.673 0.177 28.297 1.00 90.81 162 LYS A N 1
ATOM 1343 C CA . LYS A 1 162 ? -21.693 -0.106 26.855 1.00 90.81 162 LYS A CA 1
ATOM 1344 C C . LYS A 1 162 ? -21.744 -1.608 26.563 1.00 90.81 162 LYS A C 1
ATOM 1346 O O . LYS A 1 162 ? -22.451 -2.018 25.647 1.00 90.81 162 LYS A O 1
ATOM 1351 N N . SER A 1 163 ? -21.083 -2.445 27.365 1.00 92.06 163 SER A N 1
ATOM 1352 C CA . SER A 1 163 ? -21.072 -3.903 27.159 1.00 92.06 163 SER A CA 1
ATOM 1353 C C . SER A 1 163 ? -22.374 -4.620 27.532 1.00 92.06 163 SER A C 1
ATOM 1355 O O . SER A 1 163 ? -22.604 -5.747 27.085 1.00 92.06 163 SER A O 1
ATOM 1357 N N . LYS A 1 164 ? -23.279 -3.974 28.282 1.00 91.50 164 LYS A N 1
ATOM 1358 C CA . LYS A 1 164 ? -24.594 -4.552 28.618 1.00 91.50 164 LYS A CA 1
ATOM 1359 C C . LYS A 1 164 ? -25.506 -4.715 27.402 1.00 91.50 164 LYS A C 1
ATOM 1361 O O . LYS A 1 164 ? -26.391 -5.570 27.429 1.00 91.50 164 LYS A O 1
ATOM 1366 N N . ARG A 1 165 ? -25.317 -3.909 26.351 1.00 87.69 165 ARG A N 1
ATOM 1367 C CA . ARG A 1 165 ? -26.142 -3.916 25.133 1.00 87.69 165 ARG A CA 1
ATOM 1368 C C . ARG A 1 165 ? -25.240 -3.895 23.909 1.00 87.69 165 ARG A C 1
ATOM 1370 O O . ARG A 1 165 ? -24.610 -2.880 23.662 1.00 87.69 165 ARG A O 1
ATOM 1377 N N . CYS A 1 166 ? -25.196 -4.995 23.163 1.00 89.38 166 CYS A N 1
ATOM 1378 C CA . CYS A 1 166 ? -24.507 -5.076 21.875 1.00 89.38 166 CYS A CA 1
ATOM 1379 C C . CYS A 1 166 ? -25.546 -5.107 20.733 1.00 89.38 166 CYS A C 1
ATOM 1381 O O . CYS A 1 166 ? -26.583 -5.753 20.910 1.00 89.38 166 CYS A O 1
ATOM 1383 N N . PRO A 1 167 ? -25.288 -4.463 19.580 1.00 93.94 167 PRO A N 1
ATOM 1384 C CA . PRO A 1 167 ? -24.096 -3.669 19.281 1.00 93.94 167 PRO A CA 1
ATOM 1385 C C . PRO A 1 167 ? -24.077 -2.314 20.016 1.00 93.94 167 PRO A C 1
ATOM 1387 O O . PRO A 1 167 ? -25.125 -1.709 20.235 1.00 93.94 167 PRO A O 1
ATOM 1390 N N . ASN A 1 168 ? -22.887 -1.830 20.386 1.00 95.25 168 ASN A N 1
ATOM 1391 C CA . ASN A 1 168 ? -22.688 -0.499 20.975 1.00 95.25 168 ASN A CA 1
ATOM 1392 C C . ASN A 1 168 ? -21.482 0.212 20.370 1.00 95.25 168 ASN A C 1
ATOM 1394 O O . ASN A 1 168 ? -20.467 -0.417 20.089 1.00 95.25 168 ASN A O 1
ATOM 1398 N N . ILE A 1 169 ? -21.553 1.533 20.244 1.00 94.81 169 ILE A N 1
ATOM 1399 C CA . ILE A 1 169 ? -20.429 2.338 19.765 1.00 94.81 169 ILE A CA 1
ATOM 1400 C C . ILE A 1 169 ? -19.465 2.577 20.927 1.00 94.81 169 ILE A C 1
ATOM 1402 O O . ILE A 1 169 ? -19.845 3.155 21.950 1.00 94.81 169 ILE A O 1
ATOM 1406 N N . LEU A 1 170 ? -18.212 2.160 20.759 1.00 94.25 170 LEU A N 1
ATOM 1407 C CA . LEU A 1 170 ? -17.129 2.493 21.681 1.00 94.25 170 LEU A CA 1
ATOM 1408 C C . LEU A 1 170 ? -16.616 3.907 21.403 1.00 94.25 170 LEU A C 1
ATOM 1410 O O . LEU A 1 170 ? -16.516 4.709 22.323 1.00 94.25 170 LEU A O 1
ATOM 1414 N N . GLY A 1 171 ? -16.391 4.243 20.136 1.00 94.12 171 GLY A N 1
ATOM 1415 C CA . GLY A 1 171 ? -15.937 5.567 19.731 1.00 94.12 171 GLY A CA 1
ATOM 1416 C C . GLY A 1 171 ? -15.469 5.585 18.285 1.00 94.12 171 GLY A C 1
ATOM 1417 O O . GLY A 1 171 ? -15.758 4.662 17.520 1.00 94.12 171 GLY A O 1
ATOM 1418 N N . THR A 1 172 ? -14.741 6.636 17.935 1.00 94.75 172 THR A N 1
ATOM 1419 C CA . THR A 1 172 ? -14.097 6.788 16.630 1.00 94.75 172 THR A CA 1
ATOM 1420 C C . THR A 1 172 ? -12.593 6.564 16.781 1.00 94.75 172 THR A C 1
ATOM 1422 O O . THR A 1 172 ? -12.013 6.999 17.774 1.00 94.75 172 THR A O 1
ATOM 1425 N N . VAL A 1 173 ? -11.975 5.888 15.816 1.00 94.69 173 VAL A N 1
ATOM 1426 C CA . VAL A 1 173 ? -10.531 5.622 15.755 1.00 94.69 173 VAL A CA 1
ATOM 1427 C C . VAL A 1 173 ? -9.970 6.002 14.382 1.00 94.69 173 VAL A C 1
ATOM 1429 O O . VAL A 1 173 ? -10.725 6.086 13.409 1.00 94.69 173 VAL A O 1
ATOM 1432 N N . SER A 1 174 ? -8.657 6.228 14.308 1.00 93.50 174 SER A N 1
ATOM 1433 C CA . SER A 1 174 ? -7.954 6.514 13.050 1.00 93.50 174 SER A CA 1
ATOM 1434 C C . SER A 1 174 ? -7.803 5.264 12.171 1.00 93.50 174 SER A C 1
ATOM 1436 O O . SER A 1 174 ? -8.024 4.138 12.639 1.00 93.50 174 SER A O 1
ATOM 1438 N N . HIS A 1 175 ? -7.406 5.452 10.911 1.00 91.62 175 HIS A N 1
ATOM 1439 C CA . HIS A 1 175 ? -7.080 4.367 9.990 1.00 91.62 175 HIS A CA 1
ATOM 1440 C C . HIS A 1 175 ? -5.952 3.472 10.524 1.00 91.62 175 HIS A C 1
ATOM 1442 O O . HIS A 1 175 ? -6.156 2.266 10.653 1.00 91.62 175 HIS A O 1
ATOM 1448 N N . LYS A 1 176 ? -4.824 4.035 10.966 1.00 91.12 176 LYS A N 1
ATOM 1449 C CA . LYS A 1 176 ? -3.704 3.293 11.568 1.00 91.12 176 LYS A CA 1
ATOM 1450 C C . LYS A 1 176 ? -4.110 2.526 12.813 1.00 91.12 176 LYS A C 1
ATOM 1452 O O . LYS A 1 176 ? -3.662 1.402 13.021 1.00 91.12 176 LYS A O 1
ATOM 1457 N N . THR A 1 177 ? -4.972 3.104 13.650 1.00 92.56 177 THR A N 1
ATOM 1458 C CA . THR A 1 177 ? -5.472 2.412 14.846 1.00 92.56 177 THR A CA 1
ATOM 1459 C C . THR A 1 177 ? -6.315 1.197 14.460 1.00 92.56 177 THR A C 1
ATOM 1461 O O . THR A 1 177 ? -6.175 0.133 15.066 1.00 92.56 177 THR A O 1
ATOM 1464 N N . MET A 1 178 ? -7.161 1.339 13.436 1.00 93.19 178 MET A N 1
ATOM 1465 C CA . MET A 1 178 ? -7.938 0.238 12.869 1.00 93.19 178 MET A CA 1
ATOM 1466 C C . MET A 1 178 ? -7.016 -0.831 12.262 1.00 93.19 178 MET A C 1
ATOM 1468 O O . MET A 1 178 ? -7.089 -1.978 12.698 1.00 93.19 178 MET A O 1
ATOM 1472 N N . LYS A 1 179 ? -6.084 -0.460 11.370 1.00 89.50 179 LYS A N 1
ATOM 1473 C CA . LYS A 1 179 ? -5.100 -1.372 10.754 1.00 89.50 179 LYS A CA 1
ATOM 1474 C C . LYS A 1 179 ? -4.305 -2.138 11.816 1.00 89.50 179 LYS A C 1
ATOM 1476 O O . LYS A 1 179 ? -4.227 -3.362 11.774 1.00 89.50 179 LYS A O 1
ATOM 1481 N N . LYS A 1 180 ? -3.810 -1.437 12.843 1.00 89.75 180 LYS A N 1
ATOM 1482 C CA . LYS A 1 180 ? -3.134 -2.053 13.993 1.00 89.75 180 LYS A CA 1
ATOM 1483 C C . LYS A 1 180 ? -4.033 -3.063 14.699 1.00 89.75 180 LYS A C 1
ATOM 1485 O O . LYS A 1 180 ? -3.577 -4.149 15.019 1.00 89.75 180 LYS A O 1
ATOM 1490 N N . ALA A 1 181 ? -5.300 -2.740 14.948 1.00 90.38 181 ALA A N 1
ATOM 1491 C CA . ALA A 1 181 ? -6.235 -3.673 15.576 1.00 90.38 181 ALA A CA 1
ATOM 1492 C C . ALA A 1 181 ? -6.563 -4.895 14.693 1.00 90.38 181 ALA A C 1
ATOM 1494 O O . ALA A 1 181 ? -7.070 -5.898 15.206 1.00 90.38 181 ALA A O 1
ATOM 1495 N N . GLU A 1 182 ? -6.282 -4.828 13.389 1.00 85.94 182 GLU A N 1
ATOM 1496 C CA . GLU A 1 182 ? -6.434 -5.943 12.462 1.00 85.94 182 GLU A CA 1
ATOM 1497 C C . GLU A 1 182 ? -5.208 -6.854 12.341 1.00 85.94 182 GLU A C 1
ATOM 1499 O O . GLU A 1 182 ? -5.364 -7.966 11.819 1.00 85.94 182 GLU A O 1
ATOM 1504 N N . ASP A 1 183 ? -4.053 -6.426 12.856 1.00 86.88 183 ASP A N 1
ATOM 1505 C CA . ASP A 1 183 ? -2.825 -7.218 12.932 1.00 86.88 183 ASP A CA 1
ATOM 1506 C C . ASP A 1 183 ? -3.048 -8.544 13.682 1.00 86.88 183 ASP A C 1
ATOM 1508 O O . ASP A 1 183 ? -3.869 -8.642 14.605 1.00 86.88 183 ASP A O 1
ATOM 1512 N N . GLU A 1 184 ? -2.296 -9.581 13.307 1.00 82.94 184 GLU A N 1
ATOM 1513 C CA . GLU A 1 184 ? -2.437 -10.922 13.884 1.00 82.94 184 GLU A CA 1
ATOM 1514 C C . GLU A 1 184 ? -2.183 -10.925 15.403 1.00 82.94 184 GLU A C 1
ATOM 1516 O O . GLU A 1 184 ? -2.861 -11.641 16.146 1.00 82.94 184 GLU A O 1
ATOM 1521 N N . THR A 1 185 ? -1.304 -10.041 15.893 1.00 87.56 185 THR A N 1
ATOM 1522 C CA . THR A 1 185 ? -1.037 -9.815 17.324 1.00 87.56 185 THR A CA 1
ATOM 1523 C C . THR A 1 185 ? -2.306 -9.447 18.094 1.00 87.56 185 THR A C 1
ATOM 1525 O O . THR A 1 185 ? -2.476 -9.822 19.257 1.00 87.56 185 THR A O 1
ATOM 1528 N N . TYR A 1 186 ? -3.232 -8.737 17.446 1.00 88.81 186 TYR A N 1
ATOM 1529 C CA . TYR A 1 186 ? -4.474 -8.246 18.037 1.00 88.81 186 TYR A CA 1
ATOM 1530 C C . TYR A 1 186 ? -5.717 -8.948 17.489 1.00 88.81 186 TYR A C 1
ATOM 1532 O O . TYR A 1 186 ? -6.839 -8.500 17.726 1.00 88.81 186 TYR A O 1
ATOM 1540 N N . ARG A 1 187 ? -5.555 -10.111 16.845 1.00 86.38 187 ARG A N 1
ATOM 1541 C CA . ARG A 1 187 ? -6.651 -10.874 16.229 1.00 86.38 187 ARG A CA 1
ATOM 1542 C C . ARG A 1 187 ? -7.837 -11.135 17.161 1.00 86.38 187 ARG A C 1
ATOM 1544 O O . ARG A 1 187 ? -8.973 -11.223 16.692 1.00 86.38 187 ARG A O 1
ATOM 1551 N N . PHE A 1 188 ? -7.615 -11.228 18.475 1.00 92.25 188 PHE A N 1
ATOM 1552 C CA . PHE A 1 188 ? -8.698 -11.387 19.450 1.00 92.25 188 PHE A CA 1
ATOM 1553 C C . PHE A 1 188 ? -9.702 -10.218 19.426 1.00 92.25 188 PHE A C 1
ATOM 1555 O O . PHE A 1 188 ? -10.878 -10.434 19.710 1.00 92.25 188 PHE A O 1
ATOM 1562 N N . ILE A 1 189 ? -9.283 -9.000 19.053 1.00 93.62 189 ILE A N 1
ATOM 1563 C CA . ILE A 1 189 ? -10.158 -7.822 18.963 1.00 93.62 189 ILE A CA 1
ATOM 1564 C C . ILE A 1 189 ? -11.288 -8.063 17.962 1.00 93.62 189 ILE A C 1
ATOM 1566 O O . ILE A 1 189 ? -12.430 -7.715 18.262 1.00 93.62 189 ILE A O 1
ATOM 1570 N N . LYS A 1 190 ? -11.014 -8.742 16.837 1.00 91.00 190 LYS A N 1
ATOM 1571 C CA . LYS A 1 190 ? -12.010 -9.058 15.792 1.00 91.00 190 LYS A CA 1
ATOM 1572 C C . LYS A 1 190 ? -13.177 -9.908 16.308 1.00 91.00 190 LYS A C 1
ATOM 1574 O O . LYS A 1 190 ? -14.244 -9.930 15.701 1.00 91.00 190 LYS A O 1
ATOM 1579 N N . GLN A 1 191 ? -13.002 -10.597 17.440 1.00 92.75 191 GLN A N 1
ATOM 1580 C CA . GLN A 1 191 ? -14.084 -11.336 18.096 1.00 92.75 191 GLN A CA 1
ATOM 1581 C C . GLN A 1 191 ? -15.089 -10.411 18.789 1.00 92.75 191 GLN A C 1
ATOM 1583 O O . GLN A 1 191 ? -16.225 -10.818 19.005 1.00 92.75 191 GLN A O 1
ATOM 1588 N N . TYR A 1 192 ? -14.698 -9.188 19.149 1.00 95.00 192 TYR A N 1
ATOM 1589 C CA . TYR A 1 192 ? -15.500 -8.282 19.974 1.00 95.00 192 TYR A CA 1
ATOM 1590 C C . TYR A 1 192 ? -15.872 -6.991 19.263 1.00 95.00 192 TYR A C 1
ATOM 1592 O O . TYR A 1 19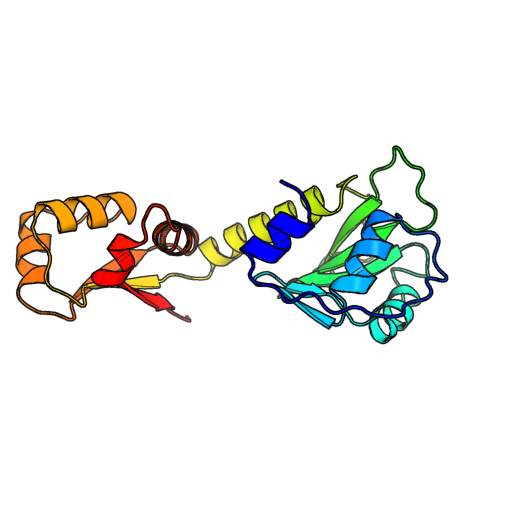2 ? -16.970 -6.484 19.484 1.00 95.00 192 TYR A O 1
ATOM 1600 N N . VAL A 1 193 ? -14.983 -6.465 18.426 1.00 95.56 193 VAL A N 1
ATOM 1601 C CA . VAL A 1 193 ? -15.121 -5.155 17.796 1.00 95.56 193 VAL A CA 1
ATOM 1602 C C . VAL A 1 193 ? -15.189 -5.303 16.283 1.00 95.56 193 VAL A C 1
ATOM 1604 O O . VAL A 1 193 ? -14.428 -6.060 15.685 1.00 95.56 193 VAL A O 1
ATOM 1607 N N . LYS A 1 194 ? -16.104 -4.551 15.673 1.00 94.81 194 LYS A N 1
ATOM 1608 C CA . LYS A 1 194 ? -16.150 -4.300 14.232 1.00 94.81 194 LYS A CA 1
ATOM 1609 C C . LYS A 1 194 ? -15.874 -2.827 13.968 1.00 94.81 194 LYS A C 1
ATOM 1611 O O . LYS A 1 194 ? -16.297 -1.979 14.754 1.00 94.81 194 LYS A O 1
ATOM 1616 N N . PHE A 1 195 ? -15.198 -2.535 12.865 1.00 94.88 195 PHE A N 1
ATOM 1617 C CA . PHE A 1 195 ? -14.935 -1.173 12.419 1.00 94.88 195 PHE A CA 1
ATOM 1618 C C . PHE A 1 195 ? -15.813 -0.857 11.219 1.00 94.88 195 PHE A C 1
ATOM 1620 O O . PHE A 1 195 ? -15.813 -1.593 10.237 1.00 94.88 195 PHE A O 1
ATOM 1627 N N . ASN A 1 196 ? -16.547 0.247 11.301 1.00 93.44 196 ASN A N 1
ATOM 1628 C CA . ASN A 1 196 ? -17.294 0.774 10.167 1.00 93.44 196 ASN A CA 1
ATOM 1629 C C . ASN A 1 196 ? -16.602 2.048 9.690 1.00 93.44 196 ASN A C 1
ATOM 1631 O O . ASN A 1 196 ? -16.473 2.991 10.479 1.00 93.44 196 ASN A O 1
ATOM 1635 N N . LYS A 1 197 ? -16.172 2.071 8.424 1.00 90.44 197 LYS A N 1
ATOM 1636 C CA . LYS A 1 197 ? -15.632 3.275 7.785 1.00 90.44 197 LYS A CA 1
ATOM 1637 C C . LYS A 1 197 ? -16.696 4.376 7.825 1.00 90.44 197 LYS A C 1
ATOM 1639 O O . LYS A 1 197 ? -17.870 4.110 7.559 1.00 90.44 197 LYS A O 1
ATOM 1644 N N . ARG A 1 198 ? -16.310 5.584 8.235 1.00 80.75 198 ARG A N 1
ATOM 1645 C CA . ARG A 1 198 ? -17.114 6.789 8.028 1.00 80.75 198 ARG A CA 1
ATOM 1646 C C . ARG A 1 198 ? -16.586 7.477 6.784 1.00 80.75 198 ARG A C 1
ATOM 1648 O O . ARG A 1 198 ? -15.501 8.048 6.833 1.00 80.75 198 ARG A O 1
ATOM 1655 N N . ASP A 1 199 ? -17.364 7.409 5.717 1.00 58.44 199 ASP A N 1
ATOM 1656 C CA . ASP A 1 199 ? -17.176 8.285 4.570 1.00 58.44 199 ASP A CA 1
ATOM 1657 C C . AS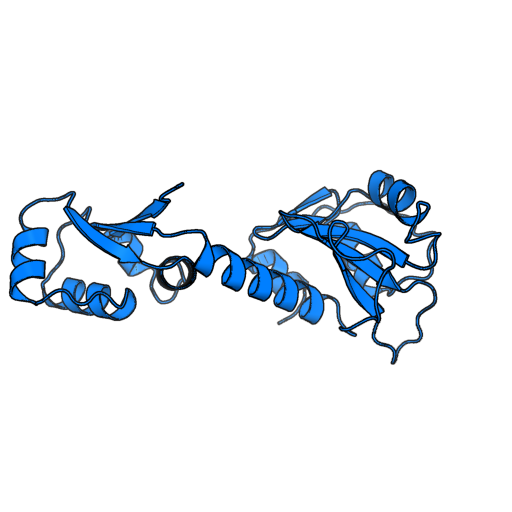P A 1 199 ? -17.850 9.624 4.915 1.00 58.44 199 ASP A C 1
ATOM 1659 O O . ASP A 1 199 ? -18.980 9.631 5.421 1.00 58.44 199 ASP A O 1
ATOM 1663 N N . TRP A 1 200 ? -17.116 10.728 4.762 1.00 52.56 200 TRP A N 1
ATOM 1664 C CA . TRP A 1 200 ? -17.633 12.086 4.958 1.00 52.56 200 TRP A CA 1
ATOM 1665 C C . TRP A 1 200 ? -18.366 12.578 3.713 1.00 52.56 200 TRP A C 1
ATOM 1667 O O . TRP A 1 200 ? -17.895 12.273 2.595 1.00 52.56 200 TRP A O 1
#

Sequence (200 aa):
MTIEQYMDELKIEKKDHNIIFEYPIPDELKRFLKKYEDTELPFGEIFDYGTIKKMSQRPPFNNEWFVFGKDKYFSYWVCKVDATKEEKVYTTWDHEMDECVGEAVCSDLLEFLTSCELDYDDFEDTVTTYTAILYNKASLSTLALINNILGLQISPKELLEKSKRCPNILGTVSHKTMKKAEDETYRFIKQYVKFNKRDW

Secondary structure (DSSP, 8-state):
--HHHHHHHTTPPP--------S---HHHHHHHHHHSSEEETTEEEPPHHHHHHHHTSTTTTTTEEEEEEESSSEEEEEETT--TTS--EEEEETTT-SS-----BSSHHHHHHHHHHHHHHHHHHH-EEEEEE-S---HHHHHHHHHHTT----HHHHHHHHTSSSEEEEEEEHHHHHHHHSGGGGGGGGTEEEEEE--

InterPro domains:
  IPR037883 Knr4/Smi1-like domain superfamily [SSF160631] (21-118)

pLDDT: mean 92.87, std 5.14, range [52.56, 98.19]

Organism: Selenomonas ruminantium subsp. lactilytica (strain NBRC 103574 / TAM6421) (NCBI:txid927704)